Protein AF-A0A966WI18-F1 (afdb_monomer_lite)

Secondary structure (DSSP, 8-state):
---S-EEEEEEEETTEEEEEEEE-SSEEEEEES---B-TT-EEEEE-SSTT-EEEEEE-SSSPEEE-SEEEESSEEEEE-TT-EEE-TT-EEEEEEEEEESSB-SS---SSEEEEEE-----EEEE-SEEEEEEEEEEEEEESEEEE-SEEEETTSEEEEEESSEEEEEEETTEEEEEEEE--STT-EEEE-SEEEE-HHHHHHHHHHHHHTT------TTTTT-------SS--HHHHHHHHHHHS-TTPEEEEE-TTTHHHHHHH----STT-EE--SSS--S-HHHHHHHHHHHSTTSPEEEEE-HHHHHHSTTHHHHHHHTT---

Radius of gyration: 22.66 Å; chains: 1; bounding box: 68×46×60 Å

Sequence (329 aa):
MVKGQAQINQTGTAGATSTTIKQSTPQVSINWQSFNVGDKERVNFVQPDASSLAINRILGTEGSIVQGNIRANGQVWLINPNGIVFGKNAQVNVGGLVATTLDTANPGSLTGAQRFNGNSTAAVTNSGLLSASEGGYVALLGHRVSNQGEINAPAGTVALGAGSAVDLQFNNNQLLGVQVYESLLDAMSENGGVVRADAAAAIESFLAEASQGQHQPADVNKEAKVQPESAALIDPKVMMYVLSETVPDDALVVEEAPTSAAFLHQFLKVRRPLQAFGLSSGGLGFGLPGAIGMALANPGRRVVALIGDGSAMYAIQGLWTAAHLRLAV

Structure (mmCIF, N/CA/C/O backbone):
data_AF-A0A966WI18-F1
#
_entry.id   AF-A0A966WI18-F1
#
loop_
_atom_site.group_PDB
_atom_site.id
_atom_site.type_symbol
_atom_site.label_atom_id
_atom_site.label_alt_id
_atom_site.label_comp_id
_atom_site.label_asym_id
_atom_site.label_entity_id
_atom_site.label_seq_id
_atom_site.pdbx_PDB_ins_code
_atom_site.Cartn_x
_atom_site.Cartn_y
_atom_site.Cartn_z
_atom_site.occupancy
_atom_site.B_iso_or_equiv
_atom_site.auth_seq_id
_atom_site.auth_comp_id
_atom_site.auth_asym_id
_atom_site.auth_atom_id
_atom_site.pdbx_PDB_model_num
ATOM 1 N N . MET A 1 1 ? 0.815 5.261 -24.017 1.00 43.12 1 MET A N 1
ATOM 2 C CA . MET A 1 1 ? 1.883 6.221 -24.368 1.00 43.12 1 MET A CA 1
ATOM 3 C C . MET A 1 1 ? 2.919 6.193 -23.261 1.00 43.12 1 MET A C 1
ATOM 5 O O . MET A 1 1 ? 2.526 6.251 -22.104 1.00 43.12 1 MET A O 1
ATOM 9 N N . VAL A 1 2 ? 4.201 6.071 -23.600 1.00 57.81 2 VAL A N 1
ATOM 10 C CA . VAL A 1 2 ? 5.309 6.288 -22.655 1.00 57.81 2 VAL A CA 1
ATOM 11 C C . VAL A 1 2 ? 5.379 7.796 -22.393 1.00 57.81 2 VAL A C 1
ATOM 13 O O . VAL A 1 2 ? 5.402 8.577 -23.343 1.00 57.81 2 VAL A O 1
ATOM 16 N N . LYS A 1 3 ? 5.334 8.213 -21.125 1.00 77.75 3 LYS A N 1
ATOM 17 C CA . LYS A 1 3 ? 5.508 9.614 -20.699 1.00 77.75 3 LYS A CA 1
ATOM 18 C C . LYS A 1 3 ? 6.857 9.734 -19.996 1.00 77.75 3 LYS A C 1
ATOM 20 O O . LYS A 1 3 ? 7.206 8.843 -19.229 1.00 77.75 3 LYS A O 1
ATOM 25 N N . GLY A 1 4 ? 7.569 10.838 -20.211 1.00 88.25 4 GLY A N 1
ATOM 26 C CA . GLY A 1 4 ? 8.862 11.100 -19.573 1.00 88.25 4 GLY A CA 1
ATOM 27 C C . GLY A 1 4 ? 10.056 10.434 -20.259 1.00 88.25 4 GLY A C 1
ATOM 28 O O . GLY A 1 4 ? 9.922 9.825 -21.319 1.00 88.25 4 GLY A O 1
ATOM 29 N N . GLN A 1 5 ? 11.235 10.586 -19.656 1.00 91.88 5 GLN A N 1
ATOM 30 C CA . GLN A 1 5 ? 12.499 10.061 -20.172 1.00 91.88 5 GLN A CA 1
ATOM 31 C C . GLN A 1 5 ? 13.235 9.271 -19.090 1.00 91.88 5 GLN A C 1
ATOM 33 O O . GLN A 1 5 ? 13.442 9.760 -17.976 1.00 91.88 5 GLN A O 1
ATOM 38 N N . ALA A 1 6 ? 13.666 8.061 -19.443 1.00 94.94 6 ALA A N 1
ATOM 39 C CA . ALA A 1 6 ? 14.568 7.255 -18.636 1.00 94.94 6 ALA A CA 1
ATOM 40 C C . ALA A 1 6 ? 15.501 6.427 -19.526 1.00 94.94 6 ALA A C 1
ATOM 42 O O . ALA A 1 6 ? 15.118 5.990 -20.611 1.00 94.94 6 ALA A O 1
ATOM 43 N N . GLN A 1 7 ? 16.719 6.198 -19.044 1.00 96.94 7 GLN A N 1
ATOM 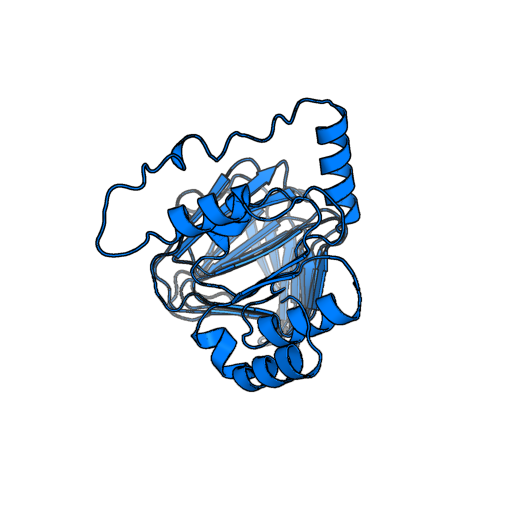44 C CA . GLN A 1 7 ? 17.682 5.271 -19.632 1.00 96.94 7 GLN A CA 1
ATOM 45 C C . GLN A 1 7 ? 17.784 4.028 -18.754 1.00 96.94 7 GLN A C 1
ATOM 47 O O . GLN A 1 7 ? 17.919 4.141 -17.536 1.00 96.94 7 GLN A O 1
ATOM 52 N N . ILE A 1 8 ? 17.736 2.848 -19.367 1.00 96.81 8 ILE A N 1
ATOM 53 C CA . ILE A 1 8 ? 17.781 1.567 -18.659 1.00 96.81 8 ILE A CA 1
ATOM 54 C C . ILE A 1 8 ? 19.079 0.868 -19.036 1.00 96.81 8 ILE A C 1
ATOM 56 O O . ILE A 1 8 ? 19.305 0.573 -20.205 1.00 96.81 8 ILE A O 1
ATOM 60 N N . ASN A 1 9 ? 19.922 0.610 -18.040 1.00 96.31 9 ASN A N 1
ATOM 61 C CA . ASN A 1 9 ? 21.196 -0.076 -18.212 1.00 96.31 9 AS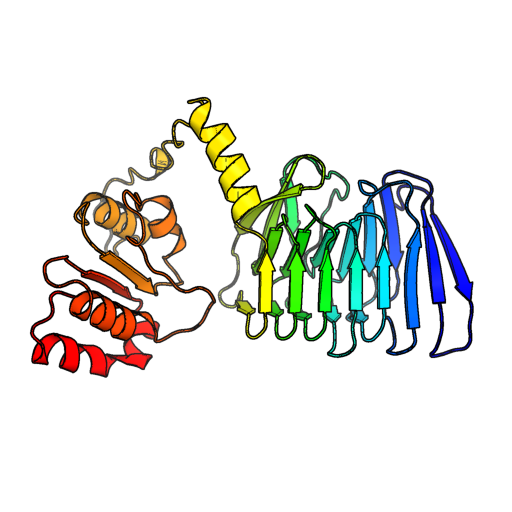N A CA 1
ATOM 62 C C . ASN A 1 9 ? 21.255 -1.268 -17.261 1.00 96.31 9 ASN A C 1
ATOM 64 O O . ASN A 1 9 ? 21.046 -1.102 -16.060 1.00 96.31 9 ASN A O 1
ATOM 68 N N . GLN A 1 10 ? 21.568 -2.451 -17.777 1.00 95.19 10 GLN A N 1
ATOM 69 C CA . GLN A 1 10 ? 21.759 -3.653 -16.971 1.00 95.19 10 GLN A CA 1
ATOM 70 C C . GLN A 1 10 ? 23.232 -4.052 -16.987 1.00 95.19 10 GLN A C 1
ATOM 72 O O . GLN A 1 10 ? 23.877 -4.051 -18.034 1.00 95.19 10 GLN A O 1
ATOM 77 N N . THR A 1 11 ? 23.764 -4.390 -15.819 1.00 94.62 11 THR A N 1
ATOM 78 C CA . THR A 1 11 ? 25.116 -4.928 -15.652 1.00 94.62 11 THR A CA 1
ATOM 79 C C . THR A 1 11 ? 25.075 -6.216 -14.830 1.00 94.62 11 THR A C 1
ATOM 81 O O . THR A 1 11 ? 24.068 -6.530 -14.194 1.00 94.62 11 THR A O 1
ATOM 84 N N . GLY A 1 12 ? 26.173 -6.973 -14.834 1.00 90.69 12 GLY A N 1
ATOM 85 C CA . GLY A 1 12 ? 26.283 -8.246 -14.118 1.00 90.69 12 GLY A CA 1
ATOM 86 C C . GLY A 1 12 ? 25.983 -9.463 -14.992 1.00 90.69 12 GLY A C 1
ATOM 87 O O . GLY A 1 12 ? 25.831 -9.361 -16.208 1.00 90.69 12 GLY A O 1
ATOM 88 N N . THR A 1 13 ? 25.949 -10.634 -14.363 1.00 85.06 13 THR A N 1
ATOM 89 C CA . THR A 1 13 ? 25.695 -11.924 -15.014 1.00 85.06 13 THR A CA 1
ATOM 90 C C . THR A 1 13 ? 24.265 -12.391 -14.755 1.00 85.06 13 THR A C 1
ATOM 92 O O . THR A 1 13 ? 23.627 -11.963 -13.792 1.00 85.06 13 THR A O 1
ATOM 95 N N . ALA A 1 14 ? 23.746 -13.271 -15.616 1.00 82.44 14 ALA A N 1
ATOM 96 C CA . ALA A 1 14 ? 22.394 -13.811 -15.479 1.00 82.44 14 ALA A CA 1
ATOM 97 C C . ALA A 1 14 ? 22.160 -14.401 -14.073 1.00 82.44 14 ALA A C 1
ATOM 99 O O . ALA A 1 14 ? 22.974 -15.183 -13.579 1.00 82.44 14 ALA A O 1
ATOM 100 N N . GLY A 1 15 ? 21.059 -14.006 -13.426 1.00 81.56 15 GLY A N 1
ATOM 101 C CA . GLY A 1 15 ? 20.718 -14.416 -12.060 1.00 81.56 15 GLY A CA 1
ATOM 102 C C . GLY A 1 15 ? 21.417 -13.625 -10.947 1.00 81.56 15 GLY A C 1
ATOM 103 O O . GLY A 1 15 ? 21.191 -13.915 -9.776 1.00 81.56 15 GLY A O 1
ATOM 104 N N . ALA A 1 16 ? 22.249 -12.637 -11.288 1.00 91.19 16 ALA A N 1
ATOM 105 C CA . ALA A 1 16 ? 22.871 -11.686 -10.364 1.00 91.19 16 ALA A CA 1
ATOM 106 C C . ALA A 1 16 ? 23.020 -10.302 -11.028 1.00 91.19 16 ALA A C 1
ATOM 108 O O . ALA A 1 16 ? 24.065 -9.649 -10.948 1.00 91.19 16 ALA A O 1
ATOM 109 N N . THR A 1 17 ? 21.982 -9.884 -11.755 1.00 93.94 17 THR A N 1
ATOM 110 C CA . THR A 1 17 ? 21.999 -8.644 -12.530 1.00 93.94 17 THR A CA 1
ATOM 111 C C . THR A 1 17 ? 21.671 -7.420 -11.674 1.00 93.94 17 THR A C 1
ATOM 113 O O . THR A 1 17 ? 20.912 -7.484 -10.705 1.00 93.94 17 THR A O 1
ATOM 116 N N . SER A 1 18 ? 22.238 -6.275 -12.048 1.00 96.69 18 SER A N 1
ATOM 117 C CA . SER A 1 18 ? 21.883 -4.967 -11.505 1.00 96.69 18 SER A CA 1
ATOM 118 C C . SER A 1 18 ? 21.341 -4.094 -12.629 1.00 96.69 18 SER A C 1
ATOM 120 O O . SER A 1 18 ? 22.090 -3.636 -13.492 1.00 96.69 18 SER A O 1
ATOM 122 N N . THR A 1 19 ? 20.038 -3.839 -12.608 1.00 98.06 19 THR A N 1
ATOM 123 C CA . THR A 1 19 ? 19.355 -2.966 -13.565 1.00 98.06 19 THR A CA 1
ATOM 124 C C . THR A 1 19 ? 19.237 -1.568 -12.978 1.00 98.06 19 THR A C 1
ATOM 126 O O . THR A 1 19 ? 18.639 -1.378 -11.924 1.00 98.06 19 THR A O 1
ATOM 129 N N . THR A 1 20 ? 19.795 -0.568 -13.651 1.00 98.44 20 THR A N 1
ATOM 130 C CA . THR A 1 20 ? 19.685 0.843 -13.270 1.00 98.44 20 THR A CA 1
ATOM 131 C C . THR A 1 20 ? 18.770 1.571 -14.241 1.00 98.44 20 THR A C 1
ATOM 133 O O . THR A 1 20 ? 19.035 1.607 -15.442 1.00 98.44 20 THR A O 1
ATOM 136 N N . ILE A 1 21 ? 17.716 2.180 -13.707 1.00 98.44 21 ILE A N 1
ATOM 137 C CA . ILE A 1 21 ? 16.762 3.017 -14.430 1.00 98.44 21 ILE A CA 1
ATOM 138 C C . ILE A 1 21 ? 17.074 4.462 -14.050 1.00 98.44 21 ILE A C 1
ATOM 140 O O . ILE A 1 21 ? 16.718 4.927 -12.968 1.00 98.44 21 ILE A O 1
ATOM 144 N N . LYS A 1 22 ? 17.790 5.166 -14.925 1.00 98.25 22 LYS A N 1
ATOM 145 C CA . LYS A 1 22 ? 18.142 6.575 -14.745 1.00 98.25 22 LYS A CA 1
ATOM 146 C C . LYS A 1 22 ? 17.050 7.443 -15.358 1.00 98.25 22 LYS A C 1
ATOM 148 O O . LYS A 1 22 ? 17.015 7.627 -16.572 1.00 98.25 22 LYS A O 1
ATOM 153 N N . GLN A 1 23 ? 16.154 7.945 -14.521 1.00 97.81 23 GLN A N 1
ATOM 154 C CA . GLN A 1 23 ? 15.064 8.840 -14.894 1.00 97.81 23 GLN A CA 1
ATOM 155 C C . GLN A 1 23 ? 15.578 10.286 -14.990 1.00 97.81 23 GLN A C 1
ATOM 157 O O . GLN A 1 23 ? 16.371 10.727 -14.163 1.00 97.81 23 GLN A O 1
ATOM 162 N N . SER A 1 24 ? 15.146 11.026 -16.013 1.00 96.69 24 SER A N 1
ATOM 163 C CA . SER A 1 24 ? 15.575 12.418 -16.257 1.00 96.69 24 SER A CA 1
ATOM 164 C C . SER A 1 24 ? 14.440 13.440 -16.174 1.00 96.69 24 SER A C 1
ATOM 166 O O . SER A 1 24 ? 14.701 14.636 -16.124 1.00 96.69 24 SER A O 1
ATOM 168 N N . THR A 1 25 ? 13.187 12.990 -16.140 1.00 95.56 25 THR A N 1
ATOM 169 C CA . THR A 1 25 ? 11.997 13.840 -15.976 1.00 95.56 25 THR A CA 1
ATOM 170 C C . THR A 1 25 ? 11.350 13.609 -14.611 1.00 95.56 25 THR A C 1
ATOM 172 O O . THR A 1 25 ? 11.477 12.503 -14.098 1.00 95.56 25 THR A O 1
ATOM 175 N N . PRO A 1 26 ? 10.596 14.568 -14.035 1.00 93.56 26 PRO A N 1
ATOM 176 C CA . PRO A 1 26 ? 9.926 14.378 -12.738 1.00 93.56 26 PRO A CA 1
ATOM 177 C C . PRO A 1 26 ? 8.985 13.169 -12.702 1.00 93.56 26 PRO A C 1
ATOM 179 O O . PRO A 1 26 ? 8.824 12.520 -11.680 1.00 93.56 26 PRO A O 1
ATOM 182 N N . GLN A 1 27 ? 8.408 12.800 -13.843 1.00 94.25 27 GLN A N 1
ATOM 183 C CA . GLN A 1 27 ? 7.610 11.590 -13.980 1.00 94.25 27 GLN A CA 1
ATOM 184 C C . GLN A 1 27 ? 8.088 10.778 -15.180 1.00 94.25 27 GLN A C 1
ATOM 186 O O . GLN A 1 27 ? 8.370 11.352 -16.237 1.00 94.25 27 GLN A O 1
ATOM 191 N N . VAL A 1 28 ? 8.127 9.454 -15.043 1.00 94.50 28 VAL A N 1
ATOM 192 C CA . VAL A 1 28 ? 8.260 8.515 -16.159 1.00 94.50 28 VAL A CA 1
ATOM 193 C C . VAL A 1 28 ? 7.228 7.393 -16.046 1.00 94.50 28 VAL A C 1
ATOM 195 O O . VAL A 1 28 ? 6.900 6.948 -14.950 1.00 94.50 28 VAL A O 1
ATOM 198 N N . SER A 1 29 ? 6.703 6.933 -17.180 1.00 94.00 29 SER A N 1
ATOM 199 C CA . SER A 1 29 ? 5.856 5.742 -17.269 1.00 94.00 29 SER A CA 1
ATOM 200 C C . SER A 1 29 ? 6.490 4.733 -18.216 1.00 94.00 29 SER A C 1
ATOM 202 O O . SER A 1 29 ? 6.706 5.035 -19.388 1.00 94.00 29 SER A O 1
ATOM 204 N N . ILE A 1 30 ? 6.799 3.550 -17.693 1.00 94.44 30 ILE A N 1
ATOM 205 C CA . ILE A 1 30 ? 7.516 2.479 -18.378 1.00 94.44 30 ILE A CA 1
ATOM 206 C C . ILE A 1 30 ? 6.588 1.269 -18.471 1.00 94.44 30 ILE A C 1
ATOM 208 O O . ILE A 1 30 ? 6.088 0.777 -17.457 1.00 94.44 30 ILE A O 1
ATOM 212 N N . ASN A 1 31 ? 6.374 0.792 -19.695 1.00 95.00 31 ASN A N 1
ATOM 213 C CA . ASN A 1 31 ? 5.649 -0.445 -19.948 1.00 95.00 31 ASN A CA 1
ATOM 214 C C . ASN A 1 31 ? 6.639 -1.608 -20.033 1.00 95.00 31 ASN A C 1
ATOM 216 O O . ASN A 1 31 ? 7.615 -1.539 -20.779 1.00 95.00 31 ASN A O 1
ATOM 220 N N . TRP A 1 32 ? 6.352 -2.679 -19.307 1.00 96.12 32 TRP A N 1
ATOM 221 C CA . TRP A 1 32 ? 7.173 -3.879 -19.226 1.00 96.12 32 TRP A CA 1
ATOM 222 C C . TRP A 1 32 ? 6.397 -5.086 -19.742 1.00 96.12 32 TRP A C 1
ATOM 224 O O . TRP A 1 32 ? 5.211 -5.225 -19.456 1.00 96.12 32 TRP A O 1
ATOM 234 N N . GLN A 1 33 ? 7.067 -6.004 -20.440 1.00 96.94 33 GLN A N 1
ATOM 235 C CA . GLN A 1 33 ? 6.483 -7.327 -20.691 1.00 96.94 33 GLN A CA 1
ATOM 236 C C . GLN A 1 33 ? 6.466 -8.167 -19.407 1.00 96.94 33 GLN A C 1
ATOM 238 O O . GLN A 1 33 ? 5.521 -8.899 -19.146 1.00 96.94 33 GLN A O 1
ATOM 243 N N . SER A 1 34 ? 7.500 -8.027 -18.584 1.00 97.12 34 SER A N 1
ATOM 244 C CA . SER A 1 34 ? 7.624 -8.663 -17.277 1.00 97.12 34 SER A CA 1
ATOM 245 C C . SER A 1 34 ? 8.473 -7.784 -16.371 1.00 97.12 34 SER A C 1
ATOM 247 O O . SER A 1 34 ? 9.418 -7.152 -16.847 1.00 97.12 34 SER A O 1
ATOM 249 N N . PHE A 1 35 ? 8.191 -7.800 -15.073 1.00 98.19 35 PHE A N 1
ATOM 250 C CA . PHE A 1 35 ? 9.029 -7.166 -14.060 1.00 98.19 35 PHE A CA 1
ATOM 251 C C . PHE A 1 35 ? 9.218 -8.150 -12.908 1.00 98.19 35 PHE A C 1
ATOM 253 O O . PHE A 1 35 ? 8.298 -8.359 -12.118 1.00 98.19 35 PHE A O 1
ATOM 260 N N . ASN A 1 36 ? 10.398 -8.762 -12.845 1.00 98.06 36 ASN A N 1
ATOM 261 C CA . ASN A 1 36 ? 10.809 -9.707 -11.811 1.00 98.06 36 ASN A CA 1
ATOM 262 C C . ASN A 1 36 ? 12.181 -9.290 -11.284 1.00 98.06 36 ASN A C 1
ATOM 264 O O . ASN A 1 36 ? 12.966 -8.690 -12.018 1.00 98.06 36 ASN A O 1
ATOM 268 N N . VAL A 1 37 ? 12.468 -9.613 -10.026 1.00 98.25 37 VAL A N 1
ATOM 269 C CA . VAL A 1 37 ? 13.774 -9.347 -9.409 1.00 98.25 37 VAL A CA 1
ATOM 270 C C . VAL A 1 37 ? 14.191 -10.588 -8.637 1.00 98.25 37 VAL A C 1
ATOM 272 O O . VAL A 1 37 ? 13.656 -10.849 -7.562 1.00 98.25 37 VAL A O 1
ATOM 275 N N . GLY A 1 38 ? 15.121 -11.371 -9.176 1.00 97.75 38 GLY A N 1
ATOM 276 C CA . GLY A 1 38 ? 15.657 -12.552 -8.501 1.00 97.75 38 GLY A CA 1
ATOM 277 C C . GLY A 1 38 ? 16.402 -12.215 -7.204 1.00 97.75 38 GLY A C 1
ATOM 278 O O . GLY A 1 38 ? 16.782 -11.074 -6.973 1.00 97.75 38 GLY A O 1
ATOM 279 N N . ASP A 1 39 ? 16.645 -13.221 -6.364 1.00 96.00 39 ASP A N 1
ATOM 280 C CA . ASP A 1 39 ? 17.237 -13.091 -5.016 1.00 96.00 39 ASP A CA 1
ATOM 281 C C . ASP A 1 39 ? 18.548 -12.281 -4.977 1.00 96.00 39 ASP A C 1
ATOM 283 O O . ASP A 1 39 ? 18.755 -11.419 -4.124 1.00 96.00 39 ASP A O 1
ATOM 287 N N . LYS A 1 40 ? 19.419 -12.510 -5.965 1.00 95.25 40 LYS A N 1
ATOM 288 C CA . LYS A 1 40 ? 20.711 -11.819 -6.110 1.00 95.25 40 LYS A CA 1
ATOM 289 C C . LYS A 1 40 ? 20.656 -10.639 -7.076 1.00 95.25 40 LYS A C 1
ATOM 291 O O . LYS A 1 40 ? 21.691 -10.048 -7.380 1.00 95.25 40 LYS A O 1
ATOM 296 N N . GLU A 1 41 ? 19.473 -10.309 -7.575 1.00 98.06 41 GLU A N 1
ATOM 297 C CA . GLU A 1 41 ? 19.272 -9.218 -8.513 1.00 98.06 41 GLU A CA 1
ATOM 298 C C . GLU A 1 41 ? 18.873 -7.932 -7.791 1.00 98.06 41 GLU A C 1
ATOM 300 O O . GLU A 1 41 ? 18.412 -7.917 -6.638 1.00 98.06 41 GLU A O 1
ATOM 305 N N . ARG A 1 42 ? 19.076 -6.813 -8.483 1.00 97.88 42 ARG A N 1
ATOM 306 C CA . ARG A 1 42 ? 18.661 -5.500 -8.004 1.00 97.88 42 ARG A CA 1
ATOM 307 C C . ARG A 1 42 ? 18.131 -4.638 -9.131 1.00 97.88 42 ARG A C 1
ATOM 309 O O . ARG A 1 42 ? 18.729 -4.581 -10.201 1.00 97.88 42 ARG A O 1
ATOM 316 N N . VAL A 1 43 ? 17.080 -3.882 -8.836 1.00 98.69 43 VAL A N 1
ATOM 317 C CA . VAL A 1 43 ? 16.629 -2.754 -9.654 1.00 98.69 43 VAL A CA 1
ATOM 318 C C . VAL A 1 43 ? 16.859 -1.459 -8.880 1.00 98.69 43 VAL A C 1
ATOM 320 O O . VAL A 1 43 ? 16.449 -1.339 -7.727 1.00 98.69 43 VAL A O 1
ATOM 323 N N . ASN A 1 44 ? 17.542 -0.501 -9.500 1.00 98.62 44 ASN A N 1
ATOM 324 C CA . ASN A 1 44 ? 17.856 0.797 -8.919 1.00 98.62 44 ASN A CA 1
ATOM 325 C C . ASN A 1 44 ? 17.246 1.918 -9.764 1.00 98.62 44 ASN A C 1
ATOM 327 O O . ASN A 1 44 ? 17.677 2.147 -10.895 1.00 98.62 44 ASN A O 1
ATOM 331 N N . PHE A 1 45 ? 16.269 2.627 -9.213 1.00 98.75 45 PHE A N 1
ATOM 332 C CA . PHE A 1 45 ? 15.709 3.837 -9.796 1.00 98.75 45 PHE A CA 1
ATOM 333 C C . PHE A 1 45 ? 16.526 5.037 -9.313 1.00 98.75 45 PHE A C 1
ATOM 335 O O . PHE A 1 45 ? 16.535 5.358 -8.128 1.00 98.75 45 PHE A O 1
ATOM 342 N N . VAL A 1 46 ? 17.227 5.687 -10.240 1.00 98.56 46 VAL A N 1
ATOM 343 C CA . VAL A 1 46 ? 17.932 6.951 -9.998 1.00 98.56 46 VAL A CA 1
ATOM 344 C C . VAL A 1 46 ? 17.074 8.052 -10.597 1.00 98.56 46 VAL A C 1
ATOM 346 O O . VAL A 1 46 ? 17.015 8.196 -11.819 1.00 98.56 46 VAL A O 1
ATOM 349 N N . GLN A 1 47 ? 16.375 8.779 -9.737 1.00 98.38 47 GLN A N 1
ATOM 350 C CA . GLN A 1 47 ? 15.366 9.771 -10.101 1.00 98.38 47 GLN A CA 1
ATOM 351 C C . GLN A 1 47 ? 15.865 11.190 -9.786 1.00 98.38 47 GLN A C 1
ATOM 353 O O . GLN A 1 47 ? 16.747 11.327 -8.935 1.00 98.38 47 GLN A O 1
ATOM 358 N N . PRO A 1 48 ? 15.336 12.242 -10.443 1.00 98.00 48 PRO A N 1
ATOM 359 C CA . PRO A 1 48 ? 15.783 13.620 -10.216 1.00 98.00 48 PRO A CA 1
ATOM 360 C C . PRO A 1 48 ? 15.782 14.054 -8.743 1.00 98.00 48 PRO A C 1
ATOM 362 O O . PRO A 1 48 ? 16.736 14.679 -8.289 1.00 98.00 48 PRO A O 1
ATOM 365 N N . ASP A 1 49 ? 14.743 13.687 -7.997 1.00 96.56 49 ASP A N 1
ATOM 366 C CA . ASP A 1 49 ? 14.552 14.025 -6.585 1.00 96.56 49 ASP A CA 1
ATOM 367 C C . ASP A 1 49 ? 13.606 13.016 -5.899 1.00 96.56 49 ASP A C 1
ATOM 369 O O . ASP A 1 49 ? 13.168 12.034 -6.504 1.00 96.56 49 ASP A O 1
ATOM 373 N N . ALA A 1 50 ? 13.301 13.246 -4.618 1.00 95.44 50 ALA A N 1
ATOM 374 C CA . ALA A 1 50 ? 12.417 12.386 -3.830 1.00 95.44 50 ALA A CA 1
ATOM 375 C C . ALA A 1 50 ? 10.925 12.490 -4.213 1.00 95.44 50 ALA A C 1
ATOM 377 O O . ALA A 1 50 ? 10.135 11.610 -3.855 1.00 95.44 50 ALA A O 1
ATOM 378 N N . SER A 1 51 ? 10.533 13.544 -4.939 1.00 93.50 51 SER A N 1
ATOM 379 C CA . SER A 1 51 ? 9.167 13.732 -5.449 1.00 93.50 51 SER A CA 1
ATOM 380 C C . SER A 1 51 ? 8.950 13.101 -6.819 1.00 93.50 51 SER A C 1
ATOM 382 O O . SER A 1 51 ? 7.815 12.948 -7.268 1.00 93.50 51 SER A O 1
ATOM 384 N N . SER A 1 52 ? 10.026 12.696 -7.484 1.00 96.25 52 SER A N 1
ATOM 385 C CA . SER A 1 52 ? 9.959 12.103 -8.806 1.00 96.25 52 SER A CA 1
ATOM 386 C C . SER A 1 52 ? 9.264 10.741 -8.788 1.00 96.25 52 SER A C 1
ATOM 388 O O . SER A 1 52 ? 9.495 9.922 -7.901 1.00 96.25 52 SER A O 1
ATOM 390 N N . LEU A 1 53 ? 8.439 10.471 -9.802 1.00 96.19 53 LEU A N 1
ATOM 391 C CA . LEU A 1 53 ? 7.592 9.282 -9.892 1.00 96.19 53 LEU A CA 1
ATOM 392 C C . LEU A 1 53 ? 7.966 8.384 -11.076 1.00 96.19 53 LEU A C 1
ATOM 394 O O . LEU A 1 53 ? 7.923 8.811 -12.231 1.00 96.19 53 LEU A O 1
ATOM 398 N N . ALA A 1 54 ? 8.273 7.120 -10.790 1.00 97.12 54 ALA A N 1
ATOM 399 C CA . ALA A 1 54 ? 8.451 6.064 -11.779 1.00 97.12 54 ALA A CA 1
ATOM 400 C C . ALA A 1 54 ? 7.255 5.104 -11.750 1.00 97.12 54 ALA A C 1
ATOM 402 O O . ALA A 1 54 ? 7.092 4.325 -10.812 1.00 97.12 54 ALA A O 1
ATOM 403 N N . ILE A 1 55 ? 6.428 5.136 -12.796 1.00 96.88 55 ILE A N 1
ATOM 404 C CA . ILE A 1 55 ? 5.298 4.217 -12.968 1.00 96.88 55 ILE A CA 1
ATOM 405 C C . ILE A 1 55 ? 5.735 3.046 -13.842 1.00 96.88 55 ILE A C 1
ATOM 407 O O . ILE A 1 55 ? 6.067 3.229 -15.011 1.00 96.88 55 ILE A O 1
ATOM 411 N N . ASN A 1 56 ? 5.688 1.841 -13.291 1.00 97.06 56 ASN A N 1
ATOM 412 C CA . ASN A 1 56 ? 6.032 0.596 -13.963 1.00 97.06 56 ASN A CA 1
ATOM 413 C C . ASN A 1 56 ? 4.750 -0.202 -14.179 1.00 97.06 56 ASN A C 1
ATOM 415 O O . ASN A 1 56 ? 4.170 -0.708 -13.221 1.00 97.06 56 ASN A O 1
ATOM 419 N N . ARG A 1 57 ? 4.303 -0.306 -15.432 1.00 96.12 57 ARG A N 1
ATOM 420 C CA . ARG A 1 57 ? 3.102 -1.063 -15.800 1.00 96.12 57 ARG A CA 1
ATOM 421 C C . ARG A 1 57 ? 3.496 -2.335 -16.537 1.00 96.12 57 ARG A C 1
ATOM 423 O O . ARG A 1 57 ? 4.187 -2.268 -17.551 1.00 96.12 57 ARG A O 1
ATOM 430 N N . ILE A 1 58 ? 3.057 -3.483 -16.040 1.00 97.31 58 ILE A N 1
ATOM 431 C CA . ILE A 1 58 ? 3.324 -4.783 -16.651 1.00 97.31 58 ILE A CA 1
ATOM 432 C C . ILE A 1 58 ? 2.159 -5.111 -17.586 1.00 97.31 58 ILE A C 1
ATOM 434 O O . ILE A 1 58 ? 1.008 -5.140 -17.162 1.00 97.31 58 ILE A O 1
ATOM 438 N N . LEU A 1 59 ? 2.469 -5.317 -18.866 1.00 95.56 59 LEU A N 1
ATOM 439 C CA . LEU A 1 59 ? 1.509 -5.635 -19.929 1.00 95.56 59 LEU A CA 1
ATOM 440 C C . LEU A 1 59 ? 1.482 -7.124 -20.288 1.00 95.56 59 LEU A C 1
ATOM 442 O O . LEU A 1 59 ? 0.632 -7.545 -21.070 1.00 95.56 59 LEU A O 1
ATOM 446 N N . GLY A 1 60 ? 2.430 -7.908 -19.766 1.00 95.38 60 GLY A N 1
ATOM 447 C CA . GLY A 1 60 ? 2.410 -9.357 -19.916 1.00 95.38 60 GLY A CA 1
ATOM 448 C C . GLY A 1 60 ? 1.298 -10.013 -19.107 1.00 95.38 60 GLY A C 1
ATOM 449 O O . GLY A 1 60 ? 0.496 -9.350 -18.456 1.00 95.38 60 GLY A O 1
ATOM 450 N N . THR A 1 61 ? 1.267 -11.339 -19.156 1.00 95.25 61 THR A N 1
ATOM 451 C CA . THR A 1 61 ? 0.236 -12.176 -18.522 1.00 95.25 61 THR A CA 1
ATOM 452 C C . THR A 1 61 ? 0.687 -12.799 -17.205 1.00 95.25 61 THR A C 1
ATOM 454 O O . THR A 1 61 ? -0.101 -13.456 -16.537 1.00 95.25 61 THR A O 1
ATOM 457 N N . GLU A 1 62 ? 1.951 -12.607 -16.829 1.00 96.06 62 GLU A N 1
ATOM 458 C CA . GLU A 1 62 ? 2.535 -13.213 -15.635 1.00 96.06 62 GLU A CA 1
ATOM 459 C C . GLU A 1 62 ? 2.588 -12.225 -14.471 1.00 96.06 62 GLU A C 1
ATOM 461 O O . GLU A 1 62 ? 2.817 -11.019 -14.643 1.00 96.06 62 GLU A O 1
ATOM 466 N N . GLY A 1 63 ? 2.410 -12.759 -13.263 1.00 96.62 63 GLY A N 1
ATOM 467 C CA . GLY A 1 63 ? 2.609 -12.012 -12.027 1.00 96.62 63 GLY A CA 1
ATOM 468 C C . GLY A 1 63 ? 4.070 -11.590 -11.840 1.00 96.62 63 GLY A C 1
ATOM 469 O O . GLY A 1 63 ? 4.999 -12.209 -12.360 1.00 96.62 63 GLY A O 1
ATOM 470 N N . SER A 1 64 ? 4.276 -10.519 -11.079 1.00 98.69 64 SER A N 1
ATOM 471 C CA . SER A 1 64 ? 5.606 -10.033 -10.713 1.00 98.69 64 SER A CA 1
ATOM 472 C C . SER A 1 64 ? 6.117 -10.757 -9.475 1.00 98.69 64 SER A C 1
ATOM 474 O O . SER A 1 64 ? 5.460 -10.741 -8.439 1.00 98.69 64 SER A O 1
ATOM 476 N N . ILE A 1 65 ? 7.313 -11.332 -9.554 1.00 98.56 65 ILE A N 1
ATOM 477 C CA . ILE A 1 65 ? 8.001 -11.990 -8.443 1.00 98.56 65 ILE A CA 1
ATOM 478 C C . ILE A 1 65 ? 9.249 -11.181 -8.085 1.00 98.56 65 ILE A C 1
ATOM 480 O O . ILE A 1 65 ? 10.197 -11.067 -8.867 1.00 98.56 65 ILE A O 1
ATOM 484 N N . VAL A 1 66 ? 9.258 -10.636 -6.874 1.00 98.69 66 VAL A N 1
ATOM 485 C CA . VAL A 1 66 ? 10.360 -9.867 -6.299 1.00 98.69 66 VAL A CA 1
ATOM 486 C C . VAL A 1 66 ? 10.925 -10.665 -5.130 1.00 98.69 66 VAL A C 1
ATOM 488 O O . VAL A 1 66 ? 10.276 -10.826 -4.105 1.00 98.69 66 VAL A O 1
ATOM 491 N N . GLN A 1 67 ? 12.135 -11.179 -5.304 1.00 98.38 67 GLN A N 1
ATOM 492 C CA . GLN A 1 67 ? 12.925 -11.887 -4.293 1.00 98.38 67 GLN A CA 1
ATOM 493 C C . GLN A 1 67 ? 14.166 -11.094 -3.881 1.00 98.38 67 GLN A C 1
ATOM 495 O O . GLN A 1 67 ? 14.705 -11.336 -2.810 1.00 98.38 67 GLN A O 1
ATOM 500 N N . GLY A 1 68 ? 14.639 -10.185 -4.738 1.00 97.88 68 GLY A N 1
ATOM 501 C CA . GLY A 1 68 ? 15.837 -9.386 -4.503 1.00 97.88 68 GLY A CA 1
ATOM 502 C C . GLY A 1 68 ? 15.549 -7.955 -4.072 1.00 97.88 68 GLY A C 1
ATOM 503 O O . GLY A 1 68 ? 14.637 -7.665 -3.300 1.00 97.88 68 GLY A O 1
ATOM 504 N N . ASN A 1 69 ? 16.369 -7.033 -4.573 1.00 98.44 69 ASN A N 1
ATOM 505 C CA . ASN A 1 69 ? 16.401 -5.661 -4.081 1.00 98.44 69 ASN A CA 1
ATOM 506 C C . ASN A 1 69 ? 15.745 -4.680 -5.057 1.00 98.44 69 ASN A C 1
ATOM 508 O O . ASN A 1 69 ? 16.125 -4.622 -6.225 1.00 98.44 69 ASN A O 1
ATOM 512 N N . ILE A 1 70 ? 14.862 -3.817 -4.565 1.00 98.81 70 ILE A N 1
ATOM 513 C CA . ILE A 1 70 ? 14.411 -2.627 -5.297 1.00 98.81 70 ILE A CA 1
ATOM 514 C C . ILE A 1 70 ? 14.829 -1.399 -4.496 1.00 98.81 70 ILE A C 1
ATOM 516 O O . ILE A 1 70 ? 14.572 -1.319 -3.296 1.00 98.81 70 ILE A O 1
ATOM 520 N N . ARG A 1 71 ? 15.505 -0.452 -5.145 1.00 98.81 71 ARG A N 1
ATOM 521 C CA . ARG A 1 71 ? 15.937 0.806 -4.527 1.00 98.81 71 ARG A CA 1
ATOM 522 C C . ARG A 1 71 ? 15.497 1.995 -5.360 1.00 98.81 71 ARG A C 1
ATOM 524 O O . ARG A 1 71 ? 15.605 1.942 -6.583 1.00 98.81 71 ARG A O 1
ATOM 531 N N . ALA A 1 72 ? 15.037 3.053 -4.706 1.00 98.75 72 ALA A N 1
ATOM 532 C CA . ALA A 1 72 ? 14.723 4.321 -5.348 1.00 98.75 72 ALA A CA 1
ATOM 533 C C . ALA A 1 72 ? 14.946 5.484 -4.385 1.00 98.75 72 ALA A C 1
ATOM 535 O O . ALA A 1 72 ? 14.648 5.369 -3.200 1.00 98.75 72 ALA A O 1
ATOM 536 N N . ASN A 1 73 ? 15.434 6.614 -4.892 1.00 97.81 73 ASN A N 1
ATOM 537 C CA . ASN A 1 73 ? 15.467 7.851 -4.109 1.00 97.81 73 ASN A CA 1
ATOM 538 C C . ASN A 1 73 ? 14.125 8.602 -4.115 1.00 97.81 73 ASN A C 1
ATOM 540 O O . ASN A 1 73 ? 13.937 9.471 -3.273 1.00 97.81 73 ASN A O 1
ATOM 544 N N . GLY A 1 74 ? 13.210 8.274 -5.035 1.00 97.62 74 GLY A N 1
ATOM 545 C CA . GLY A 1 74 ? 11.867 8.844 -5.129 1.00 97.62 74 GLY A CA 1
ATOM 546 C C . GLY A 1 74 ? 10.772 7.777 -5.135 1.00 97.62 74 GLY A C 1
ATOM 547 O O . GLY A 1 74 ? 10.890 6.722 -4.510 1.00 97.62 74 GLY A O 1
ATOM 548 N N . GLN A 1 75 ? 9.671 8.073 -5.813 1.00 97.50 75 GLN A N 1
ATOM 549 C CA . GLN A 1 75 ? 8.432 7.304 -5.771 1.00 97.50 75 GLN A CA 1
ATOM 550 C C . GLN A 1 75 ? 8.412 6.221 -6.856 1.00 97.50 75 GLN A C 1
ATOM 552 O O . GLN A 1 75 ? 8.741 6.488 -8.019 1.00 97.50 75 GLN A O 1
ATOM 557 N N . VAL A 1 76 ? 7.962 5.015 -6.503 1.00 98.12 76 VAL A N 1
ATOM 558 C CA . VAL A 1 76 ? 7.831 3.877 -7.423 1.00 98.12 76 VAL A CA 1
ATOM 559 C C . VAL A 1 76 ? 6.419 3.318 -7.361 1.00 98.12 76 VAL A C 1
ATOM 561 O O . VAL A 1 76 ? 5.955 2.875 -6.313 1.00 98.12 76 VAL A O 1
ATOM 564 N N . TRP A 1 77 ? 5.738 3.290 -8.503 1.00 97.88 77 TRP A N 1
ATOM 565 C CA . TRP A 1 77 ? 4.479 2.567 -8.661 1.00 97.88 77 TRP A CA 1
ATOM 566 C C . TRP A 1 77 ? 4.723 1.312 -9.500 1.00 97.88 77 TRP A C 1
ATOM 568 O O . TRP A 1 77 ? 5.335 1.387 -10.567 1.00 97.88 77 TRP A O 1
ATOM 578 N N . LEU A 1 78 ? 4.253 0.165 -9.019 1.00 98.25 78 LEU A N 1
ATOM 579 C CA . LEU A 1 78 ? 4.327 -1.136 -9.672 1.00 98.25 78 LEU A CA 1
ATOM 580 C C . LEU A 1 78 ? 2.905 -1.656 -9.899 1.00 98.25 78 LEU A C 1
ATOM 582 O O . LEU A 1 78 ? 2.199 -1.995 -8.952 1.00 98.25 78 LEU A O 1
ATOM 586 N N . ILE A 1 79 ? 2.488 -1.691 -11.161 1.00 97.94 79 ILE A N 1
ATOM 587 C CA . ILE A 1 79 ? 1.130 -2.037 -11.583 1.00 97.94 79 ILE A CA 1
ATOM 588 C C . ILE A 1 79 ? 1.194 -3.340 -12.376 1.00 97.94 79 ILE A C 1
ATOM 590 O O . ILE A 1 79 ? 1.699 -3.349 -13.502 1.00 97.94 79 ILE A O 1
ATOM 594 N N . ASN A 1 80 ? 0.679 -4.429 -11.807 1.00 98.12 80 ASN A N 1
ATOM 595 C CA . ASN A 1 80 ? 0.585 -5.716 -12.492 1.00 98.12 80 ASN A CA 1
ATOM 596 C C . ASN A 1 80 ? -0.770 -6.390 -12.215 1.00 98.12 80 ASN A C 1
ATOM 598 O O . ASN A 1 80 ? -0.944 -6.992 -11.152 1.00 98.12 80 ASN A O 1
ATOM 602 N N . PRO A 1 81 ? -1.712 -6.362 -13.175 1.00 97.19 81 PRO A N 1
ATOM 603 C CA . PRO A 1 81 ? -3.008 -7.024 -13.040 1.00 97.19 81 PRO A CA 1
ATOM 604 C C . PRO A 1 81 ? -2.939 -8.540 -12.832 1.00 97.19 81 PRO A C 1
ATOM 606 O O . PRO A 1 81 ? -3.935 -9.131 -12.438 1.00 97.19 81 PRO A O 1
ATOM 609 N N . ASN A 1 82 ? -1.800 -9.190 -13.062 1.00 97.75 82 ASN A N 1
ATOM 610 C CA . ASN A 1 82 ? -1.649 -10.636 -12.872 1.00 97.75 82 ASN A CA 1
ATOM 611 C C . ASN A 1 82 ? -1.114 -11.008 -11.479 1.00 97.75 82 ASN A C 1
ATOM 613 O O . ASN A 1 82 ? -0.920 -12.186 -11.189 1.00 97.75 82 ASN A O 1
ATOM 617 N N . GLY A 1 83 ? -0.882 -10.024 -10.605 1.00 98.06 83 GLY A N 1
ATOM 618 C CA . GLY A 1 83 ? -0.417 -10.241 -9.236 1.00 98.06 83 GLY A CA 1
ATOM 619 C C . GLY A 1 83 ? 1.009 -9.766 -8.994 1.00 98.06 83 GLY A C 1
ATOM 620 O O . GLY A 1 83 ? 1.814 -9.611 -9.917 1.00 98.06 83 GLY A O 1
ATOM 621 N N . ILE A 1 84 ? 1.320 -9.523 -7.722 1.00 98.81 84 ILE A N 1
ATOM 622 C CA . ILE A 1 84 ? 2.645 -9.094 -7.267 1.00 98.81 84 ILE A CA 1
ATOM 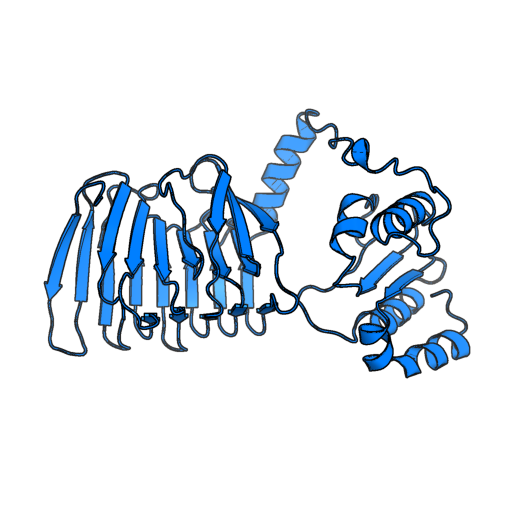623 C C . ILE A 1 84 ? 2.993 -9.859 -5.991 1.00 98.81 84 ILE A C 1
ATOM 625 O O . ILE A 1 84 ? 2.251 -9.820 -5.012 1.00 98.81 84 ILE A O 1
ATOM 629 N N . VAL A 1 85 ? 4.148 -10.515 -5.990 1.00 98.75 85 VAL A N 1
ATOM 630 C CA . VAL A 1 85 ? 4.679 -11.274 -4.859 1.00 98.75 85 VAL A CA 1
ATOM 631 C C . VAL A 1 85 ? 6.032 -10.697 -4.463 1.00 98.75 85 VAL A C 1
ATOM 633 O O . VAL A 1 85 ? 7.005 -10.829 -5.204 1.00 98.75 85 VAL A O 1
ATOM 636 N N . PHE A 1 86 ? 6.110 -10.099 -3.277 1.00 98.88 86 PHE A N 1
ATOM 637 C CA . PHE A 1 86 ? 7.374 -9.810 -2.600 1.00 98.88 86 PHE A CA 1
ATOM 638 C C . PHE A 1 86 ? 7.676 -10.978 -1.668 1.00 98.88 86 PHE A C 1
ATOM 640 O O . PHE A 1 86 ? 7.031 -11.121 -0.632 1.00 98.88 86 PHE A O 1
ATOM 647 N N . GLY A 1 87 ? 8.598 -11.862 -2.037 1.00 97.69 87 GLY A N 1
ATOM 648 C CA . GLY A 1 87 ? 8.914 -13.008 -1.189 1.00 97.69 87 GLY A CA 1
ATOM 649 C C . GLY A 1 87 ? 9.850 -12.650 -0.034 1.00 97.69 87 GLY A C 1
ATOM 650 O O . GLY A 1 87 ? 10.289 -11.515 0.120 1.00 97.69 87 GLY A O 1
ATOM 651 N N . LYS A 1 88 ? 10.167 -13.645 0.798 1.00 96.81 88 LYS A N 1
ATOM 652 C CA . LYS A 1 88 ? 10.853 -13.469 2.094 1.00 96.81 88 LYS A CA 1
ATOM 653 C C . LYS A 1 88 ? 12.198 -12.731 2.060 1.00 96.81 88 LYS A C 1
ATOM 655 O O . LYS A 1 88 ? 12.599 -12.152 3.060 1.00 96.81 88 LYS A O 1
ATOM 660 N N . ASN A 1 89 ? 12.898 -12.779 0.929 1.00 95.25 89 ASN A N 1
ATOM 661 C CA . ASN A 1 89 ? 14.208 -12.148 0.768 1.00 95.25 89 ASN A CA 1
ATOM 662 C C . ASN A 1 89 ? 14.108 -10.747 0.142 1.00 95.25 89 ASN A C 1
ATOM 664 O O . ASN A 1 89 ? 15.112 -10.035 0.072 1.00 95.25 89 ASN A O 1
ATOM 668 N N . ALA A 1 90 ? 12.908 -10.346 -0.293 1.00 98.62 90 ALA A N 1
ATOM 669 C CA . ALA A 1 90 ? 12.686 -9.070 -0.940 1.00 98.62 90 ALA A CA 1
ATOM 670 C C . ALA A 1 90 ? 13.024 -7.919 0.007 1.00 98.62 90 ALA A C 1
ATOM 672 O O . ALA A 1 90 ? 12.573 -7.882 1.153 1.00 98.62 90 ALA A O 1
ATOM 673 N N . GLN A 1 91 ? 13.789 -6.958 -0.504 1.00 98.62 91 GLN A N 1
ATOM 674 C CA . GLN A 1 91 ? 14.084 -5.707 0.186 1.00 98.62 91 GLN A CA 1
ATOM 675 C C . GLN A 1 91 ? 13.773 -4.543 -0.744 1.00 98.62 91 GLN A C 1
ATOM 677 O O . GLN A 1 91 ? 14.502 -4.279 -1.706 1.00 98.62 91 GLN A O 1
ATOM 682 N N . VAL A 1 92 ? 12.692 -3.830 -0.449 1.00 98.88 92 VAL A N 1
ATOM 683 C CA . VAL A 1 92 ? 12.276 -2.641 -1.191 1.00 98.88 92 VAL A CA 1
ATOM 684 C C . VAL A 1 92 ? 12.552 -1.419 -0.329 1.00 98.88 92 VAL A C 1
ATOM 686 O O . VAL A 1 92 ? 12.063 -1.340 0.787 1.00 98.88 92 VAL A O 1
ATOM 689 N N . ASN A 1 93 ? 13.359 -0.483 -0.827 1.00 98.69 93 ASN A N 1
ATOM 690 C CA . ASN A 1 93 ? 13.700 0.760 -0.131 1.00 98.69 93 ASN A CA 1
ATOM 691 C C . ASN A 1 93 ? 13.498 1.936 -1.088 1.00 98.69 93 ASN A C 1
ATOM 693 O O . ASN A 1 93 ? 14.288 2.110 -2.020 1.00 98.69 93 ASN A O 1
ATOM 697 N N . VAL A 1 94 ? 12.427 2.701 -0.901 1.00 98.75 94 VAL A N 1
ATOM 698 C CA . VAL A 1 94 ? 11.997 3.746 -1.845 1.00 98.75 94 VAL A CA 1
ATOM 699 C C . VAL A 1 94 ? 11.566 5.027 -1.123 1.00 98.75 94 VAL A C 1
ATOM 701 O O . VAL A 1 94 ? 11.422 5.042 0.095 1.00 98.75 94 VAL A O 1
ATOM 704 N N . GLY A 1 95 ? 11.345 6.121 -1.851 1.00 97.31 95 GLY A N 1
ATOM 705 C CA . GLY A 1 95 ? 10.699 7.326 -1.313 1.00 97.31 95 GLY A CA 1
ATOM 706 C C . GLY A 1 95 ? 9.223 7.086 -0.985 1.00 97.31 95 GLY A C 1
ATOM 707 O O . GLY A 1 95 ? 8.745 7.488 0.069 1.00 97.31 95 GLY A O 1
ATOM 708 N N . GLY A 1 96 ? 8.530 6.341 -1.844 1.00 97.62 96 GLY A N 1
ATOM 709 C CA . GLY A 1 96 ? 7.197 5.803 -1.587 1.00 97.62 96 GLY A CA 1
ATOM 710 C C . GLY A 1 96 ? 6.827 4.729 -2.607 1.00 97.62 96 GLY A C 1
ATOM 711 O O . GLY A 1 96 ? 7.391 4.682 -3.706 1.00 97.62 96 GLY A O 1
ATOM 712 N N . LEU A 1 97 ? 5.927 3.828 -2.219 1.00 98.56 97 LEU A N 1
ATOM 713 C CA . LEU A 1 97 ? 5.558 2.636 -2.977 1.00 98.56 97 LEU A CA 1
ATOM 714 C C . LEU A 1 97 ? 4.046 2.566 -3.184 1.00 98.56 97 LEU A C 1
ATOM 716 O O . LEU A 1 97 ? 3.291 2.569 -2.217 1.00 98.56 97 LEU A O 1
ATOM 720 N N . VAL A 1 98 ? 3.614 2.390 -4.432 1.00 98.19 98 VAL A N 1
ATOM 721 C CA . VAL A 1 98 ? 2.325 1.750 -4.746 1.00 98.19 98 VAL A CA 1
ATOM 722 C C . VAL A 1 98 ? 2.632 0.411 -5.405 1.00 98.19 98 VAL A C 1
ATOM 724 O O . VAL A 1 98 ? 3.329 0.382 -6.415 1.00 98.19 98 VAL A O 1
ATOM 727 N N . ALA A 1 99 ? 2.100 -0.690 -4.884 1.00 98.56 99 ALA A N 1
ATOM 728 C CA . ALA A 1 99 ? 2.092 -1.983 -5.565 1.00 98.56 99 ALA A CA 1
ATOM 729 C C . ALA A 1 99 ? 0.645 -2.453 -5.713 1.00 98.56 99 ALA A C 1
ATOM 731 O O . ALA A 1 99 ? -0.070 -2.577 -4.721 1.00 98.56 99 ALA A O 1
ATOM 732 N N . THR A 1 100 ? 0.194 -2.666 -6.947 1.00 98.12 100 THR A N 1
ATOM 733 C CA . THR A 1 100 ? -1.236 -2.829 -7.226 1.00 98.12 100 THR A CA 1
ATOM 734 C C . THR A 1 100 ? -1.544 -3.818 -8.346 1.00 98.12 100 THR A C 1
ATOM 736 O O . THR A 1 100 ? -0.831 -3.869 -9.352 1.00 98.12 100 THR A O 1
ATOM 739 N N . THR A 1 101 ? -2.644 -4.565 -8.194 1.00 97.69 101 THR A N 1
ATOM 740 C CA . THR A 1 101 ? -3.285 -5.314 -9.296 1.00 97.69 101 THR A CA 1
ATOM 741 C C . THR A 1 101 ? -4.393 -4.528 -10.003 1.00 97.69 101 THR A C 1
ATOM 743 O O . THR A 1 101 ? -4.828 -4.904 -11.091 1.00 97.69 101 THR A O 1
ATOM 746 N N . LEU A 1 102 ? -4.831 -3.411 -9.421 1.00 95.50 102 LEU A N 1
ATOM 747 C CA . LEU A 1 102 ? -5.699 -2.419 -10.057 1.00 95.50 102 LEU A CA 1
ATOM 748 C C . LEU A 1 102 ? -4.870 -1.476 -10.939 1.00 95.50 102 LEU A C 1
ATOM 750 O O . LEU A 1 102 ? -3.688 -1.263 -10.667 1.00 95.50 102 LEU A O 1
ATOM 754 N N . ASP A 1 103 ? -5.483 -0.868 -11.953 1.00 94.06 103 ASP A N 1
ATOM 755 C CA . ASP A 1 103 ? -4.816 0.070 -12.861 1.00 94.06 103 ASP A CA 1
ATOM 756 C C . ASP A 1 103 ? -5.343 1.500 -12.678 1.00 94.06 103 ASP A C 1
ATOM 758 O O . ASP A 1 103 ? -6.384 1.727 -12.074 1.00 94.06 103 ASP A O 1
ATOM 762 N N . THR A 1 104 ? -4.624 2.487 -13.204 1.00 91.19 104 THR A N 1
ATOM 763 C CA . THR A 1 104 ? -5.055 3.886 -13.225 1.00 91.19 104 THR A CA 1
ATOM 764 C C . THR A 1 104 ? -4.957 4.455 -14.638 1.00 91.19 104 THR A C 1
ATOM 766 O O . THR A 1 104 ? -3.932 4.349 -15.317 1.00 91.19 104 THR A O 1
ATOM 769 N N . ALA A 1 105 ? -6.040 5.069 -15.116 1.00 81.69 105 ALA A N 1
ATOM 770 C CA . ALA A 1 105 ? -6.087 5.625 -16.468 1.00 81.69 105 ALA A CA 1
ATOM 771 C C . ALA A 1 105 ? -5.152 6.838 -16.634 1.00 81.69 105 ALA A C 1
ATOM 773 O O . ALA A 1 105 ? -4.575 7.031 -17.703 1.00 81.69 105 ALA A O 1
ATOM 774 N N . ASN A 1 106 ? -4.966 7.623 -15.565 1.00 76.12 106 ASN A N 1
ATOM 775 C CA . ASN A 1 106 ? -4.206 8.873 -15.570 1.00 76.12 106 ASN A CA 1
ATOM 776 C C . ASN A 1 106 ? -3.126 8.874 -14.475 1.00 76.12 106 ASN A C 1
ATOM 778 O O . ASN A 1 106 ? -3.223 9.653 -13.528 1.00 76.12 106 ASN A O 1
ATOM 782 N N . PRO A 1 107 ? -2.089 8.024 -14.585 1.00 74.56 107 PRO A N 1
ATOM 783 C CA . PRO A 1 107 ? -1.030 7.988 -13.589 1.00 74.56 107 PRO A CA 1
ATOM 784 C C . PRO A 1 107 ? -0.223 9.289 -13.644 1.00 74.56 107 PRO A C 1
ATOM 786 O O . PRO A 1 107 ? 0.216 9.691 -14.730 1.00 74.56 107 PRO A O 1
ATOM 789 N N . GLY A 1 108 ? 0.037 9.927 -12.499 1.00 64.62 108 GLY A N 1
ATOM 790 C CA . GLY A 1 108 ? 1.079 10.957 -12.465 1.00 64.62 108 GLY A CA 1
ATOM 791 C C . GLY A 1 108 ? 0.968 12.108 -11.485 1.00 64.62 108 GLY A C 1
ATOM 792 O O . GLY A 1 108 ? 1.907 12.895 -11.428 1.00 64.62 108 GLY A O 1
ATOM 793 N N . SER A 1 109 ? -0.129 12.245 -10.740 1.00 76.44 109 SER A N 1
ATOM 794 C CA . SER A 1 109 ? -0.233 13.331 -9.761 1.00 76.44 109 SER A CA 1
ATOM 795 C C . SER A 1 109 ? 0.009 12.804 -8.355 1.00 76.44 109 SER A C 1
ATOM 797 O O . SER A 1 109 ? -0.747 11.970 -7.867 1.00 76.44 109 SER A O 1
ATOM 799 N N . LEU A 1 110 ? 1.039 13.328 -7.691 1.00 83.62 110 LEU A N 1
ATOM 800 C CA . LEU A 1 110 ? 1.270 13.154 -6.249 1.00 83.62 110 LEU A CA 1
ATOM 801 C C . LEU A 1 110 ? 0.597 14.267 -5.428 1.00 83.62 110 LEU A C 1
ATOM 803 O O . LEU A 1 110 ? 1.008 14.581 -4.310 1.00 83.62 110 LEU A O 1
ATOM 807 N N . THR A 1 111 ? -0.455 14.845 -6.008 1.00 85.25 111 THR A N 1
ATOM 808 C CA . THR A 1 111 ? -1.343 15.836 -5.409 1.00 85.25 111 THR A CA 1
ATOM 809 C C . THR A 1 111 ? -2.771 15.528 -5.856 1.00 85.25 111 THR A C 1
ATOM 811 O O . THR A 1 111 ? -3.028 15.353 -7.050 1.00 85.25 111 THR A O 1
ATOM 814 N N . GLY A 1 112 ? -3.707 15.483 -4.912 1.00 86.56 112 GLY A N 1
ATOM 815 C CA . GLY A 1 112 ? -5.105 15.152 -5.176 1.00 86.56 112 GLY A CA 1
ATOM 816 C C . GLY A 1 112 ? -5.394 13.650 -5.166 1.00 86.56 112 GLY A C 1
ATOM 817 O O . GLY A 1 112 ? -4.534 12.827 -4.846 1.00 86.56 112 GLY A O 1
ATOM 818 N N . ALA A 1 113 ? -6.630 13.304 -5.519 1.00 88.25 113 ALA A N 1
ATOM 819 C CA . ALA A 1 113 ? -7.084 11.922 -5.576 1.00 88.25 113 ALA A CA 1
ATOM 820 C C . ALA A 1 113 ? -6.520 11.198 -6.808 1.00 88.25 113 ALA A C 1
ATOM 822 O O . ALA A 1 113 ? -6.509 11.732 -7.922 1.00 88.25 113 ALA A O 1
ATOM 823 N N . GLN A 1 114 ? -6.082 9.959 -6.617 1.00 92.06 114 GLN A N 1
ATOM 824 C CA . GLN A 1 114 ? -5.664 9.036 -7.664 1.00 92.06 114 GLN A CA 1
ATOM 825 C C . GLN A 1 114 ? -6.507 7.773 -7.565 1.00 92.06 114 GLN A C 1
ATOM 827 O O . GLN A 1 114 ? -6.371 7.003 -6.616 1.00 92.06 114 GLN A O 1
ATOM 832 N N . ARG A 1 115 ? -7.374 7.565 -8.558 1.00 92.75 115 ARG A N 1
ATOM 833 C CA . ARG A 1 115 ? -8.214 6.374 -8.637 1.00 92.75 115 ARG A CA 1
ATOM 834 C C . ARG A 1 115 ? -7.467 5.225 -9.293 1.00 92.75 115 ARG A C 1
ATOM 836 O O . ARG A 1 115 ? -6.945 5.371 -10.405 1.00 92.75 115 ARG A O 1
ATOM 843 N N . PHE A 1 116 ? -7.495 4.089 -8.616 1.00 94.44 116 PHE A N 1
ATOM 844 C CA . PHE A 1 116 ? -7.099 2.785 -9.113 1.00 94.44 116 PHE A CA 1
ATOM 845 C C . PHE A 1 116 ? -8.338 1.907 -9.207 1.00 94.44 116 PHE A C 1
ATOM 847 O O . PHE A 1 116 ? -9.136 1.855 -8.277 1.00 94.44 116 PHE A O 1
ATOM 854 N N . ASN A 1 117 ? -8.535 1.225 -10.324 1.00 93.94 117 ASN A N 1
ATOM 855 C CA . ASN A 1 117 ? -9.656 0.323 -10.524 1.00 93.94 117 ASN A CA 1
ATOM 856 C C . ASN A 1 117 ? -9.298 -0.794 -11.500 1.00 93.94 117 ASN A C 1
ATOM 858 O O . ASN A 1 117 ? -8.371 -0.698 -12.303 1.00 93.94 117 ASN A O 1
ATOM 862 N N . GLY A 1 118 ? -10.043 -1.883 -11.427 1.00 90.44 118 GLY A N 1
ATOM 863 C CA . GLY A 1 118 ? -9.848 -3.023 -12.304 1.00 90.44 118 GLY A CA 1
ATOM 864 C C . GLY A 1 118 ? -10.582 -4.236 -11.771 1.00 90.44 118 GLY A C 1
ATOM 865 O O . GLY A 1 118 ? -11.076 -4.219 -10.654 1.00 90.44 118 GLY A O 1
ATOM 866 N N . ASN A 1 119 ? -10.617 -5.297 -12.572 1.00 88.69 119 ASN A N 1
ATOM 867 C CA . ASN A 1 119 ? -11.337 -6.533 -12.249 1.00 88.69 119 ASN A CA 1
ATOM 868 C C . ASN A 1 119 ? -10.377 -7.698 -11.949 1.00 88.69 119 ASN A C 1
ATOM 870 O O . ASN A 1 119 ? -10.758 -8.860 -12.053 1.00 88.69 119 ASN A O 1
ATOM 874 N N . SER A 1 120 ? -9.105 -7.405 -11.652 1.00 89.88 120 SER A N 1
ATOM 875 C CA . SER A 1 120 ? -8.106 -8.440 -11.380 1.00 89.88 120 SER A CA 1
ATOM 876 C C . SER A 1 120 ? -8.413 -9.167 -10.077 1.00 89.88 120 SER A C 1
ATOM 878 O O . SER A 1 120 ? -8.396 -8.556 -9.015 1.00 89.88 120 SER A O 1
ATOM 880 N N . THR A 1 121 ? -8.583 -10.484 -10.135 1.00 89.69 121 THR A N 1
ATOM 881 C CA . THR A 1 121 ? -8.707 -11.339 -8.946 1.00 89.69 121 THR A CA 1
ATOM 882 C C . THR A 1 121 ? -7.352 -11.752 -8.363 1.00 89.69 121 THR A C 1
ATOM 884 O O . THR A 1 121 ? -7.302 -12.525 -7.405 1.00 89.69 121 THR A O 1
ATOM 887 N N . ALA A 1 122 ? -6.242 -11.292 -8.948 1.00 93.75 122 ALA A N 1
ATOM 888 C CA . ALA A 1 122 ? -4.904 -11.604 -8.471 1.00 93.75 122 ALA A CA 1
ATOM 889 C C . ALA A 1 122 ? -4.572 -10.827 -7.187 1.00 93.75 122 ALA A C 1
ATOM 891 O O . ALA A 1 122 ? -5.171 -9.791 -6.880 1.00 93.75 122 ALA A O 1
ATOM 892 N N . ALA A 1 123 ? -3.589 -11.332 -6.444 1.00 94.19 123 ALA A N 1
ATOM 893 C CA . ALA A 1 123 ? -3.214 -10.793 -5.145 1.00 94.19 123 ALA A CA 1
ATOM 894 C C . ALA A 1 123 ? -1.945 -9.932 -5.196 1.00 94.19 123 ALA A C 1
ATOM 896 O O . ALA A 1 123 ? -1.046 -10.166 -6.010 1.00 94.19 123 ALA A O 1
ATOM 897 N N . VAL A 1 124 ? -1.852 -8.991 -4.256 1.00 98.19 124 VAL A N 1
ATOM 898 C CA . VAL A 1 124 ? -0.582 -8.396 -3.825 1.00 98.19 124 VAL A CA 1
ATOM 899 C C . VAL A 1 124 ? -0.193 -9.031 -2.495 1.00 98.19 124 VAL A C 1
ATOM 901 O O . VAL A 1 124 ? -0.898 -8.874 -1.499 1.00 98.19 124 VAL A O 1
ATOM 904 N N . THR A 1 125 ? 0.921 -9.758 -2.467 1.00 97.62 125 THR A N 1
ATOM 905 C CA . THR A 1 125 ? 1.401 -10.445 -1.262 1.00 97.62 125 THR A CA 1
ATOM 906 C C . THR A 1 125 ? 2.797 -9.976 -0.885 1.00 97.62 125 THR A C 1
ATOM 908 O O . THR A 1 125 ? 3.706 -10.029 -1.717 1.00 97.62 125 THR A O 1
ATOM 911 N N . ASN A 1 126 ? 2.984 -9.579 0.371 1.00 97.81 126 ASN A N 1
ATOM 912 C CA . ASN A 1 126 ? 4.290 -9.269 0.936 1.00 97.81 126 ASN A CA 1
ATOM 913 C C . ASN A 1 126 ? 4.701 -10.304 1.984 1.00 97.81 126 ASN A C 1
ATOM 915 O O . ASN A 1 126 ? 3.964 -10.564 2.925 1.00 97.81 126 ASN A O 1
ATOM 919 N N . SER A 1 127 ? 5.900 -10.856 1.858 1.00 97.12 127 SER A N 1
ATOM 920 C CA . SER A 1 127 ? 6.587 -11.650 2.883 1.00 97.12 127 SER A CA 1
ATOM 921 C C . SER A 1 127 ? 7.993 -11.117 3.177 1.00 97.12 127 SER A C 1
ATOM 923 O O . SER A 1 127 ? 8.685 -11.695 4.009 1.00 97.12 127 SER A O 1
ATOM 925 N N . GLY A 1 128 ? 8.429 -10.061 2.484 1.00 95.56 128 GLY A N 1
ATOM 926 C CA . GLY A 1 128 ? 9.736 -9.427 2.650 1.00 95.56 128 GLY A CA 1
ATOM 927 C C . GLY A 1 128 ? 9.658 -8.123 3.445 1.00 95.56 128 GLY A C 1
ATOM 928 O O . GLY A 1 128 ? 8.711 -7.896 4.201 1.00 95.56 128 GLY A O 1
ATOM 929 N N . LEU A 1 129 ? 10.658 -7.260 3.256 1.00 98.31 129 LEU A N 1
ATOM 930 C CA . LEU A 1 129 ? 10.741 -5.938 3.877 1.00 98.31 129 LEU A CA 1
ATOM 931 C C . LEU A 1 129 ? 10.444 -4.841 2.849 1.00 98.31 129 LEU A C 1
ATOM 933 O O . LEU A 1 129 ? 11.192 -4.667 1.880 1.00 98.31 129 LEU A O 1
ATOM 937 N N . LEU A 1 130 ? 9.377 -4.079 3.089 1.00 98.69 130 LEU A N 1
ATOM 938 C CA . LEU A 1 130 ? 9.001 -2.907 2.304 1.00 98.69 130 LEU A CA 1
ATOM 939 C C . LEU A 1 130 ? 9.207 -1.647 3.142 1.00 98.69 130 LEU A C 1
ATOM 941 O O . LEU A 1 130 ? 8.485 -1.417 4.106 1.00 98.69 130 LEU A O 1
ATOM 945 N N . SER A 1 131 ? 10.167 -0.818 2.754 1.00 98.31 131 SER A N 1
ATOM 946 C CA . SER A 1 131 ? 10.525 0.404 3.466 1.00 98.31 131 SER A CA 1
ATOM 947 C C . SER A 1 131 ? 10.329 1.628 2.580 1.00 98.31 131 SER A C 1
ATOM 949 O O . SER A 1 131 ? 10.895 1.720 1.484 1.00 98.31 131 SER A O 1
ATOM 951 N N . ALA A 1 132 ? 9.556 2.585 3.081 1.00 97.44 132 ALA A N 1
ATOM 952 C CA . ALA A 1 132 ? 9.529 3.947 2.575 1.00 97.44 132 ALA A CA 1
ATOM 953 C C . ALA A 1 132 ? 10.516 4.831 3.352 1.00 97.44 132 ALA A C 1
ATOM 955 O O . ALA A 1 132 ? 10.905 4.527 4.482 1.00 97.44 132 ALA A O 1
ATOM 956 N N . SER A 1 133 ? 10.919 5.933 2.729 1.00 94.50 133 SER A N 1
ATOM 957 C CA . SER A 1 133 ? 11.703 6.985 3.378 1.00 94.50 133 SER A CA 1
ATOM 958 C C . SER A 1 133 ? 10.845 7.716 4.418 1.00 94.50 133 SER A C 1
ATOM 960 O O . SER A 1 133 ? 9.621 7.581 4.420 1.00 94.50 133 SER A O 1
ATOM 962 N N . GLU A 1 134 ? 11.472 8.497 5.297 1.00 90.19 134 GLU A N 1
ATOM 963 C CA . GLU A 1 134 ? 10.756 9.310 6.287 1.00 90.19 134 GLU A CA 1
ATOM 964 C C . GLU A 1 134 ? 9.729 10.240 5.619 1.00 90.19 134 GLU A C 1
ATOM 966 O O . GLU A 1 134 ? 10.036 10.894 4.621 1.00 90.19 134 GLU A O 1
ATOM 971 N N . GLY A 1 135 ? 8.491 10.253 6.119 1.00 87.06 135 GLY A N 1
ATOM 972 C CA . GLY A 1 135 ? 7.383 10.994 5.503 1.00 87.06 135 GLY A CA 1
ATOM 973 C C . GLY A 1 135 ? 6.778 10.340 4.254 1.00 87.06 135 GLY A C 1
ATOM 974 O O . GLY A 1 135 ? 5.820 10.871 3.692 1.00 87.06 135 GLY A O 1
ATOM 975 N N . GLY A 1 136 ? 7.335 9.213 3.801 1.00 93.62 136 GLY A N 1
ATOM 976 C CA . GLY A 1 136 ? 6.907 8.477 2.616 1.00 93.62 136 GLY A CA 1
ATOM 977 C C . GLY A 1 136 ? 5.676 7.600 2.846 1.00 93.62 136 GLY A C 1
ATOM 978 O O . GLY A 1 136 ? 4.969 7.709 3.847 1.00 93.62 136 GLY A O 1
ATOM 979 N N . TYR A 1 137 ? 5.398 6.696 1.908 1.00 95.12 137 TYR A N 1
ATOM 980 C CA . TYR A 1 137 ? 4.253 5.792 2.027 1.00 95.12 137 TYR A CA 1
ATOM 981 C C . TYR A 1 137 ? 4.493 4.416 1.409 1.00 95.12 137 TYR A C 1
ATOM 983 O O . TYR A 1 137 ? 5.305 4.257 0.498 1.00 95.12 137 TYR A O 1
ATOM 991 N N . VAL A 1 138 ? 3.725 3.425 1.865 1.00 97.75 138 VAL A N 1
ATOM 992 C CA . VAL A 1 138 ? 3.580 2.119 1.208 1.00 97.75 138 VAL A CA 1
ATOM 993 C C . VAL A 1 138 ? 2.096 1.796 1.059 1.00 97.75 138 VAL A C 1
ATOM 995 O O . VAL A 1 138 ? 1.392 1.637 2.050 1.00 97.75 138 VAL A O 1
ATOM 998 N N . ALA A 1 139 ? 1.620 1.669 -0.177 1.00 96.56 139 ALA A N 1
ATOM 999 C CA . ALA A 1 139 ? 0.249 1.297 -0.503 1.00 96.56 139 ALA A CA 1
ATOM 1000 C C . ALA A 1 139 ? 0.220 -0.017 -1.296 1.00 96.56 139 ALA A C 1
ATOM 1002 O O . ALA A 1 139 ? 0.777 -0.098 -2.394 1.00 96.56 139 ALA A O 1
ATOM 1003 N N . LEU A 1 140 ? -0.441 -1.039 -0.751 1.00 97.81 140 LEU A N 1
ATOM 1004 C CA . LEU A 1 140 ? -0.697 -2.313 -1.426 1.00 97.81 140 LEU A CA 1
ATOM 1005 C C . LEU A 1 140 ? -2.181 -2.394 -1.786 1.00 97.81 140 LEU A C 1
ATOM 1007 O O . LEU A 1 140 ? -3.022 -2.318 -0.889 1.00 97.81 140 LEU A O 1
ATOM 1011 N N . LEU A 1 141 ? -2.500 -2.524 -3.076 1.00 95.75 141 LEU A N 1
ATOM 1012 C CA . LEU A 1 141 ? -3.873 -2.429 -3.584 1.00 95.75 141 LEU A CA 1
ATOM 1013 C C . LEU A 1 141 ? -4.261 -3.623 -4.469 1.00 95.75 141 LEU A C 1
ATOM 1015 O O . LEU A 1 141 ? -3.476 -4.088 -5.291 1.00 95.75 141 LEU A O 1
ATOM 1019 N N . GLY A 1 142 ? -5.496 -4.097 -4.365 1.00 92.75 142 GLY A N 1
ATOM 1020 C CA . GLY A 1 142 ? -6.003 -5.184 -5.210 1.00 92.75 142 GLY A CA 1
ATOM 1021 C C . GLY A 1 142 ? -7.354 -5.689 -4.733 1.00 92.75 142 GLY A C 1
ATOM 1022 O O . GLY A 1 142 ? -7.923 -5.110 -3.824 1.00 92.75 142 GLY A O 1
ATOM 1023 N N . HIS A 1 143 ? -7.860 -6.796 -5.276 1.00 89.31 143 HIS A N 1
ATOM 1024 C CA . HIS A 1 143 ? -8.991 -7.493 -4.639 1.00 89.31 143 HIS A CA 1
ATOM 1025 C C . HIS A 1 143 ? -8.546 -8.297 -3.417 1.00 89.31 143 HIS A C 1
ATOM 1027 O O . HIS A 1 143 ? -9.303 -8.468 -2.465 1.00 89.31 143 HIS A O 1
ATOM 1033 N N . ARG A 1 144 ? -7.299 -8.779 -3.435 1.00 87.38 144 ARG A N 1
ATOM 1034 C CA . ARG A 1 144 ? -6.679 -9.473 -2.312 1.00 87.38 144 ARG A CA 1
ATOM 1035 C C . ARG A 1 144 ? -5.325 -8.858 -1.999 1.00 87.38 144 ARG A C 1
ATOM 1037 O O . ARG A 1 144 ? -4.449 -8.804 -2.862 1.00 87.38 144 ARG A O 1
ATOM 1044 N N . VAL A 1 145 ? -5.146 -8.448 -0.753 1.00 91.19 145 VAL A N 1
ATOM 1045 C CA . VAL A 1 145 ? -3.890 -7.913 -0.231 1.00 91.19 145 VAL A CA 1
ATOM 1046 C C . VAL A 1 145 ? -3.519 -8.703 1.017 1.00 91.19 145 VAL A C 1
ATOM 1048 O O . VAL A 1 145 ? -4.350 -8.895 1.900 1.00 91.19 145 VAL A O 1
ATOM 1051 N N . SER A 1 146 ? -2.281 -9.189 1.088 1.00 89.12 146 SER A N 1
ATOM 1052 C CA . SER A 1 146 ? -1.784 -9.914 2.261 1.00 89.12 146 SER A CA 1
ATOM 1053 C C . SER A 1 146 ? -0.383 -9.448 2.625 1.00 89.12 146 SER A C 1
ATOM 1055 O O . SER A 1 146 ? 0.529 -9.499 1.797 1.00 89.12 146 SER A O 1
ATOM 1057 N N . ASN A 1 147 ? -0.197 -9.008 3.866 1.00 88.44 147 ASN A N 1
ATOM 1058 C CA . ASN A 1 147 ? 1.117 -8.745 4.434 1.00 88.44 147 ASN A CA 1
ATOM 1059 C C . ASN A 1 147 ? 1.462 -9.795 5.494 1.00 88.44 147 ASN A C 1
ATOM 1061 O O . ASN A 1 147 ? 0.847 -9.845 6.551 1.00 88.44 147 ASN A O 1
ATOM 1065 N N . GLN A 1 148 ? 2.487 -10.590 5.220 1.00 86.75 148 GLN A N 1
ATOM 1066 C CA . GLN A 1 148 ? 3.108 -11.572 6.114 1.00 86.75 148 GLN A CA 1
ATOM 1067 C C . GLN A 1 148 ? 4.573 -11.207 6.432 1.00 86.75 148 GLN A C 1
ATOM 1069 O O . GLN A 1 148 ? 5.263 -11.953 7.121 1.00 86.75 148 GLN A O 1
ATOM 1074 N N . GLY A 1 149 ? 5.066 -10.088 5.889 1.00 83.69 149 GLY A N 1
ATOM 1075 C CA . GLY A 1 149 ? 6.415 -9.565 6.102 1.00 83.69 149 GLY A CA 1
ATOM 1076 C C . GLY A 1 149 ? 6.416 -8.314 6.978 1.00 83.69 149 GLY A C 1
ATOM 1077 O O . GLY A 1 149 ? 5.584 -8.154 7.872 1.00 83.69 149 GLY A O 1
ATOM 1078 N N . GLU A 1 150 ? 7.341 -7.400 6.706 1.00 92.50 150 GLU A N 1
ATOM 1079 C CA . GLU A 1 150 ? 7.431 -6.107 7.385 1.00 92.50 150 GLU A CA 1
ATOM 1080 C C . GLU A 1 150 ? 7.202 -4.962 6.398 1.00 92.50 150 GLU A C 1
ATOM 1082 O O . GLU A 1 150 ? 7.750 -4.947 5.293 1.00 92.50 150 GLU A O 1
ATOM 1087 N N . ILE A 1 151 ? 6.387 -3.994 6.813 1.00 95.19 151 ILE A N 1
ATOM 1088 C CA . ILE A 1 151 ? 6.190 -2.729 6.112 1.00 95.19 151 ILE A CA 1
ATOM 1089 C C . ILE A 1 151 ? 6.554 -1.595 7.066 1.00 95.19 151 ILE A C 1
ATOM 1091 O O . ILE A 1 151 ? 5.996 -1.503 8.161 1.00 95.19 151 ILE A O 1
ATOM 1095 N N . ASN A 1 152 ? 7.469 -0.728 6.643 1.00 93.44 152 ASN A N 1
ATOM 1096 C CA . ASN A 1 152 ? 7.965 0.394 7.426 1.00 93.44 152 ASN A CA 1
ATOM 1097 C C . ASN A 1 152 ? 7.825 1.711 6.647 1.00 93.44 152 ASN A C 1
ATOM 1099 O O . ASN A 1 152 ? 8.381 1.858 5.560 1.00 93.44 152 ASN A O 1
ATOM 1103 N N . ALA A 1 153 ? 7.104 2.674 7.211 1.00 92.06 153 ALA A N 1
ATOM 1104 C CA . ALA A 1 153 ? 6.982 4.037 6.698 1.00 92.06 153 ALA A CA 1
ATOM 1105 C C . ALA A 1 153 ? 7.104 5.031 7.873 1.00 92.06 153 ALA A C 1
ATOM 1107 O O . ALA A 1 153 ? 6.090 5.480 8.415 1.00 92.06 153 ALA A O 1
ATOM 1108 N N . PRO A 1 154 ? 8.331 5.338 8.335 1.00 86.38 154 PRO A N 1
ATOM 1109 C CA . PRO A 1 154 ? 8.540 6.235 9.472 1.00 86.38 154 PRO A CA 1
ATOM 1110 C C . PRO A 1 154 ? 8.013 7.639 9.151 1.00 86.38 154 PRO A C 1
ATOM 1112 O O . PRO A 1 154 ? 8.228 8.131 8.046 1.00 86.38 154 PRO A O 1
ATOM 1115 N N . ALA A 1 155 ? 7.292 8.267 10.088 1.00 83.25 155 ALA A N 1
ATOM 1116 C CA . ALA A 1 155 ? 6.586 9.544 9.868 1.00 83.25 155 ALA A CA 1
ATOM 1117 C C . ALA A 1 155 ? 5.674 9.567 8.622 1.00 83.25 155 ALA A C 1
ATOM 1119 O O . ALA A 1 155 ? 5.342 10.633 8.112 1.00 83.25 155 ALA A O 1
ATOM 1120 N N . GLY A 1 156 ? 5.298 8.391 8.114 1.00 87.25 156 GLY A N 1
ATOM 1121 C CA . GLY A 1 156 ? 4.611 8.199 6.846 1.00 87.25 156 GLY A CA 1
ATOM 1122 C C . GLY A 1 156 ? 3.370 7.321 6.975 1.00 87.25 156 GLY A C 1
ATOM 1123 O O . GLY A 1 156 ? 2.913 7.018 8.077 1.00 87.25 156 GLY A O 1
ATOM 1124 N N . THR A 1 157 ? 2.834 6.882 5.836 1.00 86.75 157 THR A N 1
ATOM 1125 C CA . THR A 1 157 ? 1.542 6.175 5.777 1.00 86.75 157 THR A CA 1
ATOM 1126 C C . THR A 1 157 ? 1.686 4.785 5.170 1.00 86.75 157 THR A C 1
ATOM 1128 O O . THR A 1 157 ? 2.267 4.618 4.098 1.00 86.75 157 THR A O 1
ATOM 1131 N N . VAL A 1 158 ? 1.085 3.780 5.806 1.00 90.31 158 VAL A N 1
ATOM 1132 C CA . VAL A 1 158 ? 0.891 2.453 5.205 1.00 90.31 158 VAL A CA 1
ATOM 1133 C C . VAL A 1 158 ? -0.590 2.241 4.923 1.00 90.31 158 VAL A C 1
ATOM 1135 O O . VAL A 1 158 ? -1.422 2.486 5.791 1.00 90.31 158 VAL A O 1
ATOM 1138 N N . ALA A 1 159 ? -0.921 1.765 3.723 1.00 88.56 159 ALA A N 1
ATOM 1139 C CA . ALA A 1 159 ? -2.288 1.457 3.329 1.00 88.56 159 ALA A CA 1
ATOM 1140 C C . ALA A 1 159 ? -2.401 0.086 2.654 1.00 88.56 159 ALA A C 1
ATOM 1142 O O . ALA A 1 159 ? -1.661 -0.223 1.721 1.00 88.56 159 ALA A O 1
ATOM 1143 N N . LEU A 1 160 ? -3.371 -0.715 3.095 1.00 90.44 160 LEU A N 1
ATOM 1144 C CA . LEU A 1 160 ? -3.708 -2.014 2.509 1.00 90.44 160 LEU A CA 1
ATOM 1145 C C . LEU A 1 160 ? -5.159 -1.964 2.010 1.00 90.44 160 LEU A C 1
ATOM 1147 O O . LEU A 1 160 ? -6.092 -2.180 2.783 1.00 90.44 160 LEU A O 1
ATOM 1151 N N . GLY A 1 161 ? -5.352 -1.619 0.736 1.00 88.06 161 GLY A N 1
ATOM 1152 C CA . GLY A 1 161 ? -6.674 -1.397 0.145 1.00 88.06 161 GLY A CA 1
ATOM 1153 C C . GLY A 1 161 ? -7.153 -2.597 -0.668 1.00 88.06 161 GLY A C 1
ATOM 1154 O O . GLY A 1 161 ? -6.626 -2.844 -1.752 1.00 88.06 161 GLY A O 1
ATOM 1155 N N . ALA A 1 162 ? -8.165 -3.312 -0.169 1.00 87.06 162 ALA A N 1
ATOM 1156 C CA . ALA A 1 162 ? -8.777 -4.438 -0.870 1.00 87.06 162 ALA A CA 1
ATOM 1157 C C . ALA A 1 162 ? -10.159 -4.072 -1.438 1.00 87.06 162 ALA A C 1
ATOM 1159 O O . ALA A 1 162 ? -11.084 -3.851 -0.669 1.00 87.06 162 ALA A O 1
ATOM 1160 N N . GLY A 1 163 ? -10.313 -4.009 -2.761 1.00 84.69 163 GLY A N 1
ATOM 1161 C CA . GLY A 1 163 ? -11.576 -3.671 -3.426 1.00 84.69 163 GLY A CA 1
ATOM 1162 C C . GLY A 1 163 ? -11.462 -3.623 -4.953 1.00 84.69 163 GLY A C 1
ATOM 1163 O O . GLY A 1 163 ? -10.377 -3.795 -5.510 1.00 84.69 163 GLY A O 1
ATOM 1164 N N . SER A 1 164 ? -12.582 -3.367 -5.636 1.00 86.50 164 SER A N 1
ATOM 1165 C CA . SER A 1 164 ? -12.636 -3.242 -7.107 1.00 86.50 164 SER A CA 1
ATOM 1166 C C . SER A 1 164 ? -12.164 -1.868 -7.594 1.00 86.50 164 SER A C 1
ATOM 1168 O O . SER A 1 164 ? -11.715 -1.706 -8.736 1.00 86.50 164 SER A O 1
ATOM 1170 N N . ALA A 1 165 ? -12.231 -0.868 -6.714 1.00 89.75 165 ALA A N 1
ATOM 1171 C CA . ALA A 1 165 ? -11.581 0.413 -6.902 1.00 89.75 165 ALA A CA 1
ATOM 1172 C C . ALA A 1 165 ? -11.102 1.008 -5.575 1.00 89.75 165 ALA A C 1
ATOM 1174 O O . ALA A 1 165 ? -11.718 0.820 -4.529 1.00 89.75 165 ALA A O 1
ATOM 1175 N N . VAL A 1 166 ? -10.007 1.757 -5.632 1.00 90.25 166 VAL A N 1
ATOM 1176 C CA . VAL A 1 166 ? -9.401 2.443 -4.494 1.00 90.25 166 VAL A CA 1
ATOM 1177 C C . VAL A 1 166 ? -8.950 3.828 -4.935 1.00 90.25 166 VAL A C 1
ATOM 1179 O O . VAL A 1 166 ? -8.228 3.956 -5.923 1.00 90.25 166 VAL A O 1
ATOM 1182 N N . ASP A 1 167 ? -9.335 4.857 -4.190 1.00 90.81 167 ASP A N 1
ATOM 1183 C CA . ASP A 1 167 ? -8.798 6.203 -4.350 1.00 90.81 167 ASP A CA 1
ATOM 1184 C C . ASP A 1 167 ? -7.709 6.435 -3.296 1.00 90.81 167 ASP A C 1
ATOM 1186 O O . ASP A 1 167 ? -7.933 6.250 -2.098 1.00 90.81 167 ASP A O 1
ATOM 1190 N N . LEU A 1 168 ? -6.525 6.847 -3.745 1.00 91.50 168 LEU A N 1
ATOM 1191 C CA . LEU A 1 168 ? -5.445 7.333 -2.890 1.00 91.50 168 LEU A CA 1
ATOM 1192 C C . LEU A 1 168 ? -5.426 8.860 -2.922 1.00 91.50 168 LEU A C 1
ATOM 1194 O O . LEU A 1 168 ? -5.310 9.450 -3.996 1.00 91.50 168 LEU A O 1
ATOM 1198 N N . GLN A 1 169 ? -5.512 9.503 -1.762 1.00 90.50 169 GLN A N 1
ATOM 1199 C CA . GLN A 1 169 ? -5.445 10.955 -1.644 1.00 90.50 169 GLN A CA 1
ATOM 1200 C C . GLN A 1 169 ? -4.017 11.389 -1.322 1.00 90.50 169 GLN A C 1
ATOM 1202 O O . GLN A 1 169 ? -3.521 11.129 -0.226 1.00 90.50 169 GLN A O 1
ATOM 1207 N N . PHE A 1 170 ? -3.372 12.094 -2.250 1.00 89.44 170 PHE A N 1
ATOM 1208 C CA . PHE A 1 170 ? -2.017 12.604 -2.057 1.00 89.44 170 PHE A CA 1
ATOM 1209 C C . PHE A 1 170 ? -1.985 14.108 -1.769 1.00 89.44 170 PHE A C 1
ATOM 1211 O O . PHE A 1 170 ? -2.789 14.881 -2.299 1.00 89.44 170 PHE A O 1
ATOM 1218 N N . ASN A 1 171 ? -1.000 14.534 -0.983 1.00 85.25 171 ASN A N 1
ATOM 1219 C CA . ASN A 1 171 ? -0.612 15.931 -0.821 1.00 85.25 171 ASN A CA 1
ATOM 1220 C C . ASN A 1 171 ? 0.913 16.028 -0.811 1.00 85.25 171 ASN A C 1
ATOM 1222 O O . ASN A 1 171 ? 1.551 15.570 0.131 1.00 85.25 171 ASN A O 1
ATOM 1226 N N . ASN A 1 172 ? 1.496 16.596 -1.868 1.00 84.19 172 ASN A N 1
ATOM 1227 C CA . ASN A 1 172 ? 2.940 16.815 -1.992 1.00 84.19 172 ASN A CA 1
ATOM 1228 C C . ASN A 1 172 ? 3.777 15.563 -1.652 1.00 84.19 172 ASN A C 1
ATOM 1230 O O . ASN A 1 172 ? 4.716 15.618 -0.862 1.00 84.19 172 ASN A O 1
ATOM 1234 N N . ASN A 1 173 ? 3.429 14.430 -2.274 1.00 82.69 173 ASN A N 1
ATOM 1235 C CA . ASN A 1 173 ? 4.047 13.101 -2.103 1.00 82.69 173 ASN A CA 1
ATOM 1236 C C . ASN A 1 173 ? 3.754 12.377 -0.785 1.00 82.69 173 ASN A C 1
ATOM 1238 O O . ASN A 1 173 ? 4.248 11.267 -0.598 1.00 82.69 173 ASN A O 1
ATOM 1242 N N . GLN A 1 174 ? 2.947 12.953 0.099 1.00 86.56 174 GLN A N 1
ATOM 1243 C CA . GLN A 1 174 ? 2.437 12.248 1.268 1.00 86.56 174 GLN A CA 1
ATOM 1244 C C . GLN A 1 174 ? 1.083 11.628 0.940 1.00 86.56 174 GLN A C 1
ATOM 1246 O O . GLN A 1 174 ? 0.250 12.250 0.277 1.00 86.56 174 GLN A O 1
ATOM 1251 N N . LEU A 1 175 ? 0.858 10.400 1.400 1.00 86.38 175 LEU A N 1
ATOM 1252 C CA . LEU A 1 175 ? -0.446 9.754 1.311 1.00 86.38 175 LEU A CA 1
ATOM 1253 C C . LEU A 1 175 ? -1.274 10.151 2.538 1.00 86.38 175 LEU A C 1
ATOM 1255 O O . LEU A 1 175 ? -0.944 9.755 3.654 1.00 86.38 175 LEU A O 1
ATOM 1259 N N . LEU A 1 176 ? -2.334 10.928 2.322 1.00 80.69 176 LEU A N 1
ATOM 1260 C CA . LEU A 1 176 ? -3.202 11.447 3.385 1.00 80.69 176 LEU A CA 1
ATOM 1261 C C . LEU A 1 176 ? -4.377 10.528 3.713 1.00 80.69 176 LEU A C 1
ATOM 1263 O O . LEU A 1 176 ? -4.879 10.541 4.831 1.00 80.69 176 LEU A O 1
ATOM 1267 N N . GLY A 1 177 ? -4.855 9.761 2.737 1.00 74.81 177 GLY A N 1
ATOM 1268 C CA . GLY A 1 177 ? -6.048 8.951 2.925 1.00 74.81 177 GLY A CA 1
ATOM 1269 C C . GLY A 1 177 ? -6.246 7.933 1.820 1.00 74.81 177 GLY A C 1
ATOM 1270 O O . GLY A 1 177 ? -5.717 8.072 0.715 1.00 74.81 177 GLY A O 1
ATOM 1271 N N . VAL A 1 178 ? -7.023 6.905 2.145 1.00 83.31 178 VAL A N 1
ATOM 1272 C CA . VAL A 1 178 ? -7.399 5.824 1.238 1.00 83.31 178 VAL A CA 1
ATOM 1273 C C . VAL A 1 178 ? -8.897 5.608 1.344 1.00 83.31 178 VAL A C 1
ATOM 1275 O O . VAL A 1 178 ? -9.421 5.457 2.445 1.00 83.31 178 VAL A O 1
ATOM 1278 N N . GLN A 1 179 ? -9.578 5.575 0.203 1.00 80.38 179 GLN A N 1
ATOM 1279 C CA . GLN A 1 179 ? -10.996 5.248 0.118 1.00 80.38 179 GLN A CA 1
ATOM 1280 C C . GLN A 1 179 ? -11.179 4.024 -0.769 1.00 80.38 179 GLN A C 1
ATOM 1282 O O . GLN A 1 179 ? -10.767 4.017 -1.926 1.00 80.38 179 GLN A O 1
ATOM 1287 N N . VAL A 1 180 ? -11.803 2.985 -0.225 1.00 81.06 180 VAL A N 1
ATOM 1288 C CA . VAL A 1 180 ? -12.046 1.723 -0.924 1.00 81.06 180 VAL A CA 1
ATOM 1289 C C . VAL A 1 180 ? -13.499 1.674 -1.383 1.00 81.06 180 VAL A C 1
ATOM 1291 O O . VAL A 1 180 ? -14.407 2.025 -0.634 1.00 81.06 180 VAL A O 1
ATOM 1294 N N . TYR A 1 181 ? -13.714 1.235 -2.618 1.00 75.94 181 TYR A N 1
ATOM 1295 C CA . TYR A 1 181 ? -15.026 1.016 -3.209 1.00 75.94 181 TYR A CA 1
ATOM 1296 C C . TYR A 1 181 ? -15.170 -0.474 -3.511 1.00 75.94 181 TYR A C 1
ATOM 1298 O O . TYR A 1 181 ? -14.363 -1.056 -4.242 1.00 75.94 181 TYR A O 1
ATOM 1306 N N . GLU A 1 182 ? -16.198 -1.093 -2.937 1.00 71.94 182 GLU A N 1
ATOM 1307 C CA . GLU A 1 182 ? -16.477 -2.509 -3.143 1.00 71.94 182 GLU A CA 1
ATOM 1308 C C . GLU A 1 182 ? -17.346 -2.761 -4.370 1.00 71.94 182 GLU A C 1
ATOM 1310 O O . GLU A 1 182 ? -18.305 -2.044 -4.668 1.00 71.94 182 GLU A O 1
ATOM 1315 N N . SER A 1 183 ? -17.029 -3.850 -5.067 1.00 51.44 183 SER A N 1
ATOM 1316 C CA . SER A 1 183 ? -17.942 -4.522 -5.987 1.00 51.44 183 SER A CA 1
ATOM 1317 C C . SER A 1 183 ? -17.546 -5.997 -6.114 1.00 51.44 183 SER A C 1
ATOM 1319 O O . SER A 1 183 ? -17.226 -6.389 -7.224 1.00 51.44 183 SER A O 1
ATOM 1321 N N . LEU A 1 184 ? -17.472 -6.776 -5.016 1.00 52.50 184 LEU A N 1
ATOM 1322 C CA . LEU A 1 184 ? -17.457 -8.262 -4.985 1.00 52.50 184 LEU A CA 1
ATOM 1323 C C . LEU A 1 184 ? -17.373 -8.780 -3.526 1.00 52.50 184 LEU A C 1
ATOM 1325 O O . LEU A 1 184 ? -16.664 -8.197 -2.718 1.00 52.50 184 LEU A O 1
ATOM 1329 N N . LEU A 1 185 ? -18.052 -9.896 -3.222 1.00 50.38 185 LEU A N 1
ATOM 1330 C CA . LEU A 1 185 ? -18.194 -10.518 -1.883 1.00 50.38 185 LEU A CA 1
ATOM 1331 C C . LEU A 1 185 ? -16.888 -11.058 -1.248 1.00 50.38 185 LEU A C 1
ATOM 1333 O O . LEU A 1 185 ? -16.909 -11.445 -0.085 1.00 50.38 185 LEU A O 1
ATOM 1337 N N . ASP A 1 186 ? -15.770 -11.070 -1.985 1.00 61.75 186 ASP A N 1
ATOM 1338 C CA . ASP A 1 186 ? -14.514 -11.744 -1.602 1.00 61.75 186 ASP A CA 1
ATOM 1339 C C . ASP A 1 186 ? -13.299 -10.794 -1.491 1.00 61.75 186 ASP A C 1
ATOM 1341 O O . ASP A 1 186 ? -12.145 -11.242 -1.538 1.00 61.75 186 ASP A O 1
ATOM 1345 N N . ALA A 1 187 ? -13.520 -9.477 -1.397 1.00 62.94 187 ALA A N 1
ATOM 1346 C CA . ALA A 1 187 ? -12.429 -8.529 -1.171 1.00 62.94 187 ALA A CA 1
ATOM 1347 C C . ALA A 1 187 ? -11.788 -8.781 0.207 1.00 62.94 187 ALA A C 1
ATOM 1349 O O . ALA A 1 187 ? -12.474 -8.831 1.224 1.00 62.94 187 ALA A O 1
ATOM 1350 N N . MET A 1 188 ? -10.463 -8.965 0.252 1.00 72.44 188 MET A N 1
ATOM 1351 C CA . MET A 1 188 ? -9.761 -9.334 1.487 1.00 72.44 188 MET A CA 1
ATOM 1352 C C . MET A 1 188 ? -8.455 -8.562 1.649 1.00 72.44 188 MET A C 1
ATOM 1354 O O . MET A 1 188 ? -7.572 -8.624 0.790 1.00 72.44 188 MET A O 1
ATOM 1358 N N . SER A 1 189 ? -8.316 -7.885 2.787 1.00 70.81 189 SER A N 1
ATOM 1359 C CA . SER A 1 189 ? -7.065 -7.287 3.252 1.00 70.81 189 SER A CA 1
ATOM 1360 C C . SER A 1 189 ? -6.657 -7.958 4.560 1.00 70.81 189 SER A C 1
ATOM 1362 O O . SER A 1 189 ? -7.394 -7.912 5.546 1.00 70.81 189 SER A O 1
ATOM 1364 N N . GLU A 1 190 ? -5.499 -8.614 4.568 1.00 69.38 190 GLU A N 1
ATOM 1365 C CA . GLU A 1 190 ? -4.976 -9.330 5.730 1.00 69.38 190 GLU A CA 1
ATOM 1366 C C . GLU A 1 190 ? -3.572 -8.833 6.086 1.00 69.38 190 GLU A C 1
ATOM 1368 O O . GLU A 1 190 ? -2.712 -8.649 5.222 1.00 69.38 190 GLU A O 1
ATOM 1373 N N . ASN A 1 191 ? -3.318 -8.674 7.383 1.00 57.97 191 ASN A N 1
ATOM 1374 C CA . ASN A 1 191 ? -1.985 -8.449 7.920 1.00 57.97 191 ASN A CA 1
ATOM 1375 C C . ASN A 1 191 ? -1.679 -9.496 9.001 1.00 57.97 191 ASN A C 1
ATOM 1377 O O . ASN A 1 191 ? -2.223 -9.411 10.100 1.00 57.97 191 ASN A O 1
ATOM 1381 N N . GLY A 1 192 ? -0.794 -10.444 8.694 1.00 44.94 192 GLY A N 1
ATOM 1382 C CA . GLY A 1 192 ? -0.178 -11.369 9.654 1.00 44.94 192 GLY A CA 1
ATOM 1383 C C . GLY A 1 192 ? 1.257 -10.986 10.047 1.00 44.94 192 GLY A C 1
ATOM 1384 O O . GLY A 1 192 ? 1.826 -11.586 10.956 1.00 44.94 192 GLY A O 1
ATOM 1385 N N . GLY A 1 193 ? 1.840 -9.985 9.379 1.00 58.56 193 GLY A N 1
ATOM 1386 C CA . GLY A 1 193 ? 3.169 -9.442 9.658 1.00 58.56 193 GLY A CA 1
ATOM 1387 C C . GLY A 1 193 ? 3.156 -8.139 10.466 1.00 58.56 193 GLY A C 1
ATOM 1388 O O . GLY A 1 193 ? 2.215 -7.833 11.201 1.00 58.56 193 GLY A O 1
ATOM 1389 N N . VAL A 1 194 ? 4.215 -7.341 10.317 1.00 64.94 194 VAL A N 1
ATOM 1390 C CA . VAL A 1 194 ? 4.388 -6.062 11.021 1.00 64.94 194 VAL A CA 1
ATOM 1391 C C . VAL A 1 194 ? 4.114 -4.893 10.080 1.00 64.94 194 VAL A C 1
ATOM 1393 O O . VAL A 1 194 ? 4.660 -4.827 8.979 1.00 64.94 194 VAL A O 1
ATOM 1396 N N . VAL A 1 195 ? 3.317 -3.936 10.553 1.00 72.81 195 VAL A N 1
ATOM 1397 C CA . VAL A 1 195 ? 3.146 -2.616 9.937 1.00 72.81 195 VAL A CA 1
ATOM 1398 C C . VAL A 1 195 ? 3.618 -1.567 10.938 1.00 72.81 195 VAL A C 1
ATOM 1400 O O . VAL A 1 195 ? 3.085 -1.476 12.043 1.00 72.81 195 VAL A O 1
ATOM 1403 N N . ARG A 1 196 ? 4.630 -0.784 10.558 1.00 73.44 196 ARG A N 1
ATOM 1404 C CA . ARG A 1 196 ? 5.126 0.368 11.317 1.00 73.44 196 ARG A CA 1
ATOM 1405 C C . ARG A 1 196 ? 4.885 1.633 10.506 1.00 73.44 196 ARG A C 1
ATOM 1407 O O . ARG A 1 196 ? 5.472 1.822 9.443 1.00 73.44 196 ARG A O 1
ATOM 1414 N N . ALA A 1 197 ? 4.033 2.489 11.041 1.00 73.88 197 ALA A N 1
ATOM 1415 C CA . ALA A 1 197 ? 3.823 3.855 10.594 1.00 73.88 197 ALA A CA 1
ATOM 1416 C C . ALA A 1 197 ? 3.799 4.733 11.846 1.00 73.88 197 ALA A C 1
ATOM 1418 O O . ALA A 1 197 ? 3.300 4.297 12.888 1.00 73.88 197 ALA A O 1
ATOM 1419 N N . ASP A 1 198 ? 4.377 5.928 11.776 1.00 66.50 198 ASP A N 1
ATOM 1420 C CA . ASP A 1 198 ? 4.383 6.815 12.935 1.00 66.50 198 ASP A CA 1
ATOM 1421 C C . ASP A 1 198 ? 3.092 7.633 12.971 1.00 66.50 198 ASP A C 1
ATOM 1423 O O . ASP A 1 198 ? 2.889 8.562 12.187 1.00 66.50 198 ASP A O 1
ATOM 1427 N N . ALA A 1 199 ? 2.210 7.270 13.900 1.00 54.28 199 ALA A N 1
ATOM 1428 C CA . ALA A 1 199 ? 0.979 8.002 14.138 1.00 54.28 199 ALA A CA 1
ATOM 1429 C C . ALA A 1 199 ? 1.242 9.417 14.676 1.00 54.28 199 ALA A C 1
ATOM 1431 O O . ALA A 1 199 ? 0.363 10.259 14.541 1.00 54.28 199 ALA A O 1
ATOM 1432 N N . ALA A 1 200 ? 2.412 9.709 15.262 1.00 51.28 200 ALA A N 1
ATOM 1433 C CA . ALA A 1 200 ? 2.699 11.014 15.854 1.00 51.28 200 ALA A CA 1
ATOM 1434 C C . ALA A 1 200 ? 2.680 12.130 14.808 1.00 51.28 200 ALA A C 1
ATOM 1436 O O . ALA A 1 200 ? 2.020 13.136 15.029 1.00 51.28 200 ALA A O 1
ATOM 1437 N N . ALA A 1 201 ? 3.294 11.928 13.640 1.00 57.91 201 ALA A N 1
ATOM 1438 C CA . ALA A 1 201 ? 3.289 12.926 12.568 1.00 57.91 201 ALA A CA 1
ATOM 1439 C C . ALA A 1 201 ? 1.875 13.170 12.004 1.00 57.91 201 ALA A C 1
ATOM 1441 O O . ALA A 1 201 ? 1.491 14.313 11.754 1.00 57.91 201 ALA A O 1
ATOM 1442 N N . ALA A 1 202 ? 1.076 12.107 11.854 1.00 53.81 202 ALA A N 1
ATOM 1443 C CA . ALA A 1 202 ? -0.324 12.211 11.438 1.00 53.81 202 ALA A CA 1
ATOM 1444 C C . ALA A 1 202 ? -1.199 12.883 12.509 1.00 53.81 202 ALA A C 1
ATOM 1446 O O . ALA A 1 202 ? -2.109 13.640 12.186 1.00 53.81 202 ALA A O 1
ATOM 1447 N N . ILE A 1 203 ? -0.921 12.631 13.790 1.00 56.38 203 ILE A N 1
ATOM 1448 C CA . ILE A 1 203 ? -1.590 13.283 14.917 1.00 56.38 203 ILE A CA 1
ATOM 1449 C C . ILE A 1 203 ? -1.178 14.755 14.990 1.00 56.38 203 ILE A C 1
ATOM 1451 O O . ILE A 1 203 ? -2.038 15.602 15.183 1.00 56.38 203 ILE A O 1
ATOM 1455 N N . GLU A 1 204 ? 0.097 15.092 14.804 1.00 61.25 204 GLU A N 1
ATOM 1456 C CA . GLU A 1 204 ? 0.597 16.470 14.814 1.00 61.25 204 GLU A CA 1
ATOM 1457 C C . GLU A 1 204 ? 0.014 17.297 13.667 1.00 61.25 204 GLU A C 1
ATOM 1459 O O . GLU A 1 204 ? -0.407 18.431 13.900 1.00 61.25 204 GLU A O 1
ATOM 1464 N N . SER A 1 205 ? -0.092 16.732 12.458 1.00 54.81 205 SER A N 1
ATOM 1465 C CA . SER A 1 205 ? -0.767 17.403 11.342 1.00 54.81 205 SER A CA 1
ATOM 1466 C C . SER A 1 205 ? -2.259 17.599 11.625 1.00 54.81 205 SER A C 1
ATOM 1468 O O . SER A 1 205 ? -2.763 18.713 11.473 1.00 54.81 205 SER A O 1
ATOM 1470 N N . PHE A 1 206 ? -2.944 16.577 12.152 1.00 53.91 206 PHE A N 1
ATOM 1471 C CA . PHE A 1 206 ? -4.339 16.697 12.584 1.00 53.91 206 PHE A CA 1
ATOM 1472 C C . PHE A 1 206 ? -4.526 17.740 13.691 1.00 53.91 206 PHE A C 1
ATOM 1474 O O . PHE A 1 206 ? -5.494 18.494 13.666 1.00 53.91 206 PHE A O 1
ATOM 1481 N N . LEU A 1 207 ? -3.620 17.810 14.669 1.00 60.03 207 LEU A N 1
ATOM 1482 C CA . LEU A 1 207 ? -3.665 18.782 15.763 1.00 60.03 207 LEU A CA 1
ATOM 1483 C C . LEU A 1 207 ? -3.400 20.206 15.259 1.00 60.03 207 LEU A C 1
ATOM 1485 O O . LEU A 1 207 ? -4.066 21.146 15.699 1.00 60.03 207 LEU A O 1
ATOM 1489 N N . ALA A 1 208 ? -2.472 20.380 14.316 1.00 62.75 208 ALA A N 1
ATOM 1490 C CA . ALA A 1 208 ? -2.220 21.661 13.664 1.00 62.75 208 ALA A CA 1
ATOM 1491 C C . ALA A 1 208 ? -3.453 22.143 12.879 1.00 62.75 208 ALA A C 1
ATOM 1493 O O . ALA A 1 208 ? -3.841 23.302 13.009 1.00 62.75 208 ALA A O 1
ATOM 1494 N N . GLU A 1 209 ? -4.127 21.257 12.142 1.00 55.56 209 GLU A N 1
ATOM 1495 C CA . GLU A 1 209 ? -5.379 21.574 11.440 1.00 55.56 209 GLU A CA 1
ATOM 1496 C C . GLU A 1 209 ? -6.549 21.839 12.406 1.00 55.56 209 GLU A C 1
ATOM 1498 O O . GLU A 1 209 ? -7.289 22.814 12.247 1.00 55.56 209 GLU A O 1
ATOM 1503 N N . ALA A 1 210 ? -6.699 21.023 13.454 1.00 54.78 210 ALA A N 1
ATOM 1504 C CA . ALA A 1 210 ? -7.751 21.177 14.459 1.00 54.78 210 ALA A CA 1
ATOM 1505 C C . ALA A 1 210 ? -7.594 22.473 15.273 1.00 54.78 210 ALA A C 1
ATOM 1507 O O . ALA A 1 210 ? -8.584 23.146 15.567 1.00 54.78 210 ALA A O 1
ATOM 1508 N N . SER A 1 211 ? -6.358 22.864 15.600 1.00 57.97 211 SER A N 1
ATOM 1509 C CA . SER A 1 211 ? -6.059 24.097 16.344 1.00 57.97 211 SER A CA 1
ATOM 1510 C C . SER A 1 211 ? -6.346 25.378 15.553 1.00 57.97 211 SER A C 1
ATOM 1512 O O . SER A 1 211 ? -6.589 26.424 16.154 1.00 57.97 211 SER A O 1
ATOM 1514 N N . GLN A 1 212 ? -6.410 25.302 14.220 1.00 60.75 212 GLN A N 1
ATOM 1515 C CA . GLN A 1 212 ? -6.813 26.420 13.363 1.00 60.75 212 GLN A CA 1
ATOM 1516 C C . GLN A 1 212 ? -8.338 26.619 13.301 1.00 60.75 212 GLN A C 1
ATOM 1518 O O . GLN A 1 212 ? -8.806 27.556 12.654 1.00 60.75 212 GLN A O 1
ATOM 1523 N N . GLY A 1 213 ? -9.133 25.768 13.965 1.00 48.47 213 GLY A N 1
ATOM 1524 C CA . GLY A 1 213 ? -10.591 25.911 14.060 1.00 48.47 213 GLY A CA 1
ATOM 1525 C C . GLY A 1 213 ? -11.338 25.755 12.729 1.00 48.47 213 GLY A C 1
ATOM 1526 O O . GLY A 1 213 ? -12.532 26.039 12.663 1.00 48.47 213 GLY A O 1
ATOM 1527 N N . GLN A 1 214 ? -10.658 25.315 11.665 1.00 45.97 214 GLN A N 1
ATOM 1528 C CA . GLN A 1 214 ? -11.236 25.189 10.324 1.00 45.97 214 GLN A CA 1
ATOM 1529 C C . GLN A 1 214 ? -11.966 23.862 10.094 1.00 45.97 214 GLN A C 1
ATOM 1531 O O . GLN A 1 214 ? -12.693 23.727 9.111 1.00 45.97 214 GLN A O 1
ATOM 1536 N N . HIS A 1 215 ? -11.835 22.897 11.004 1.00 44.91 215 HIS A N 1
ATOM 1537 C CA . HIS A 1 215 ? -12.570 21.642 10.921 1.00 44.91 215 HIS A CA 1
ATOM 1538 C C . HIS A 1 215 ? -13.914 21.765 11.646 1.00 44.91 215 HIS A C 1
ATOM 1540 O O . HIS A 1 215 ? -14.063 21.410 12.814 1.00 44.91 215 HIS A O 1
ATOM 1546 N N . GLN A 1 216 ? -14.929 22.255 10.934 1.00 44.31 216 GLN A N 1
ATOM 1547 C CA . GLN A 1 216 ? -16.274 21.747 11.179 1.00 44.31 216 GLN A CA 1
ATOM 1548 C C . GLN A 1 216 ? -16.263 20.319 10.630 1.00 44.31 216 GLN A C 1
ATOM 1550 O O . GLN A 1 216 ? -16.053 20.176 9.422 1.00 44.31 216 GLN A O 1
ATOM 1555 N N . PRO A 1 217 ? -16.435 19.267 11.460 1.00 47.69 217 PRO A N 1
ATOM 1556 C CA . PRO A 1 217 ? -16.653 17.937 10.918 1.00 47.69 217 PRO A CA 1
ATOM 1557 C C . PRO A 1 217 ? -17.772 18.083 9.898 1.00 47.69 217 PRO A C 1
ATOM 1559 O O . PRO A 1 217 ? -18.822 18.650 10.224 1.00 47.69 217 PRO A O 1
ATOM 1562 N N . ALA A 1 218 ? -17.518 17.672 8.655 1.00 45.75 218 ALA A N 1
ATOM 1563 C CA . ALA A 1 218 ? -18.570 17.656 7.660 1.00 45.75 218 ALA A CA 1
ATOM 1564 C C . ALA A 1 218 ? -19.771 16.955 8.300 1.00 45.75 218 ALA A C 1
ATOM 1566 O O . ALA A 1 218 ? -19.612 15.911 8.938 1.00 45.75 218 ALA A O 1
ATOM 1567 N N . ASP A 1 219 ? -20.957 17.549 8.183 1.00 52.00 219 ASP A N 1
ATOM 1568 C CA . ASP A 1 219 ? -22.189 16.874 8.570 1.00 52.00 219 ASP A CA 1
ATOM 1569 C C . ASP A 1 219 ? -22.433 15.757 7.547 1.00 52.00 219 ASP A C 1
ATOM 1571 O O . ASP A 1 219 ? -23.250 15.875 6.631 1.00 52.00 219 ASP A O 1
ATOM 1575 N N . VAL A 1 220 ? -21.647 14.681 7.673 1.00 48.78 220 VAL A N 1
ATOM 1576 C CA . VAL A 1 220 ? -21.695 13.458 6.862 1.00 48.78 220 VAL A CA 1
ATOM 1577 C C . VAL A 1 220 ? -23.062 12.776 6.970 1.00 48.78 220 VAL A C 1
ATOM 1579 O O . VAL A 1 220 ? -23.374 11.883 6.188 1.00 48.78 220 VAL A O 1
ATOM 1582 N N . ASN A 1 221 ? -23.912 13.256 7.886 1.00 51.91 221 ASN A N 1
ATOM 1583 C CA . ASN A 1 221 ? -25.264 12.785 8.131 1.00 51.91 221 ASN A CA 1
ATOM 1584 C C . ASN A 1 221 ? -26.340 13.527 7.325 1.00 51.91 221 ASN A C 1
ATOM 1586 O O . ASN A 1 221 ? -27.514 13.167 7.438 1.00 51.91 221 ASN A O 1
ATOM 1590 N N . LYS A 1 222 ? -26.000 14.512 6.474 1.00 51.88 222 LYS A N 1
ATOM 1591 C CA . LYS A 1 222 ? -27.012 15.189 5.633 1.00 51.88 222 LYS A CA 1
ATOM 1592 C C . LYS A 1 222 ? -27.772 14.230 4.711 1.00 51.88 222 LYS A C 1
ATOM 1594 O O . LYS A 1 222 ? -28.968 14.422 4.514 1.00 51.88 222 LYS A O 1
ATOM 1599 N N . GLU A 1 223 ? -27.112 13.184 4.214 1.00 48.75 223 GLU A N 1
ATOM 1600 C CA . GLU A 1 223 ? -27.724 12.128 3.388 1.00 48.75 223 GLU A CA 1
ATOM 1601 C C . GLU A 1 223 ? -28.227 10.921 4.203 1.00 48.75 223 GLU A C 1
ATOM 1603 O O . GLU A 1 223 ? -28.919 10.058 3.669 1.00 48.75 223 GLU A O 1
ATOM 1608 N N . ALA A 1 224 ? -27.887 10.831 5.494 1.00 50.84 224 ALA A N 1
ATOM 1609 C CA . ALA A 1 224 ? -28.255 9.708 6.362 1.00 50.84 224 ALA A CA 1
ATOM 1610 C C . ALA A 1 224 ? -29.637 9.859 7.013 1.00 50.84 224 ALA A C 1
ATOM 1612 O O . ALA A 1 224 ? -30.103 8.923 7.658 1.00 50.84 224 ALA A O 1
ATOM 1613 N N . LYS A 1 225 ? -30.332 10.988 6.798 1.00 51.59 225 LYS A N 1
ATOM 1614 C CA . LYS A 1 225 ? -31.762 11.148 7.120 1.00 51.59 225 LYS A CA 1
ATOM 1615 C C . LYS A 1 225 ? -32.636 10.311 6.176 1.00 51.59 225 LYS A C 1
ATOM 1617 O O . LYS A 1 225 ? -33.567 10.821 5.559 1.00 51.59 225 LYS A O 1
ATOM 1622 N N . VAL A 1 226 ? -32.329 9.027 6.037 1.00 53.28 226 VAL A N 1
ATOM 1623 C CA . VAL A 1 226 ? -33.266 8.054 5.495 1.00 53.28 226 VAL A CA 1
ATOM 1624 C C . VAL A 1 226 ? -34.398 8.001 6.512 1.00 53.28 226 VAL A C 1
ATOM 1626 O O . VAL A 1 226 ? -34.199 7.629 7.670 1.00 53.28 226 VAL A O 1
ATOM 1629 N N . GLN A 1 227 ? -35.570 8.490 6.112 1.00 55.03 227 GLN A N 1
ATOM 1630 C CA . GLN A 1 227 ? -36.764 8.323 6.925 1.00 55.03 227 GLN A CA 1
ATOM 1631 C C . GLN A 1 227 ? -36.989 6.815 7.081 1.00 55.03 227 GLN A C 1
ATOM 1633 O O . GLN A 1 227 ? -36.823 6.089 6.099 1.00 55.03 227 GLN A O 1
ATOM 1638 N N . PRO A 1 228 ? -37.322 6.319 8.284 1.00 52.75 228 PRO A N 1
ATOM 1639 C CA . PRO A 1 228 ? -37.697 4.928 8.475 1.00 52.75 228 PRO A CA 1
ATOM 1640 C C . PRO A 1 228 ? -39.052 4.702 7.795 1.00 52.75 228 PRO A C 1
ATOM 1642 O O . PRO A 1 228 ? -40.098 4.672 8.435 1.00 52.75 228 PRO A O 1
ATOM 1645 N N . GLU A 1 229 ? -39.053 4.619 6.470 1.00 55.28 229 GLU A N 1
ATOM 1646 C CA . GLU A 1 229 ? -40.192 4.128 5.719 1.00 55.28 229 GLU A CA 1
ATOM 1647 C C . GLU A 1 229 ? -40.282 2.626 5.975 1.00 55.28 229 GLU A C 1
ATOM 1649 O O . GLU A 1 229 ? -39.262 1.942 6.077 1.00 55.28 229 GLU A O 1
ATOM 1654 N N . SER A 1 230 ? -41.503 2.125 6.165 1.00 51.25 230 SER A N 1
ATOM 1655 C CA . SER A 1 230 ? -41.785 0.770 6.638 1.00 51.25 230 SER A CA 1
ATOM 1656 C C . SER A 1 230 ? -41.391 -0.299 5.608 1.00 51.25 230 SER A C 1
ATOM 1658 O O . SER A 1 230 ? -42.242 -0.907 4.956 1.00 51.25 230 SER A O 1
ATOM 1660 N N . ALA A 1 231 ? -40.096 -0.527 5.430 1.00 53.56 231 ALA A N 1
ATOM 1661 C CA . ALA A 1 231 ? -39.575 -1.647 4.673 1.00 53.56 231 ALA A CA 1
ATOM 1662 C C . ALA A 1 231 ? -39.684 -2.931 5.511 1.00 53.56 231 ALA A C 1
ATOM 1664 O O . ALA A 1 231 ? -39.533 -2.918 6.732 1.00 53.56 231 ALA A O 1
ATOM 1665 N N . ALA A 1 232 ? -39.926 -4.063 4.847 1.00 59.75 232 ALA A N 1
ATOM 1666 C CA . ALA A 1 232 ? -39.975 -5.385 5.480 1.00 59.75 232 ALA A CA 1
ATOM 1667 C C . ALA A 1 232 ? -38.623 -5.829 6.088 1.00 59.75 232 ALA A C 1
ATOM 1669 O O . ALA A 1 232 ? -38.579 -6.796 6.845 1.00 59.75 232 ALA A O 1
ATOM 1670 N N . LEU A 1 233 ? -37.530 -5.134 5.752 1.00 60.50 233 LEU A N 1
ATOM 1671 C CA . LEU A 1 233 ? -36.171 -5.356 6.239 1.00 60.50 233 LEU A CA 1
ATOM 1672 C C . LEU A 1 233 ? -35.587 -4.027 6.728 1.00 60.50 233 LEU A C 1
ATOM 1674 O O . LEU A 1 233 ? -35.822 -2.984 6.120 1.00 60.50 233 LEU A O 1
ATOM 1678 N N . ILE A 1 234 ? -34.815 -4.074 7.814 1.00 73.94 234 ILE A N 1
ATOM 1679 C CA . ILE A 1 234 ? -34.110 -2.905 8.348 1.00 73.94 234 ILE A CA 1
ATOM 1680 C C . ILE A 1 234 ? -32.865 -2.665 7.491 1.00 73.94 234 ILE A C 1
ATOM 1682 O O . ILE A 1 234 ? -32.009 -3.542 7.388 1.00 73.94 234 ILE A O 1
ATOM 1686 N N . ASP A 1 235 ? -32.753 -1.479 6.893 1.00 77.94 235 ASP A N 1
ATOM 1687 C CA . ASP A 1 235 ? -31.539 -1.056 6.193 1.00 77.94 235 ASP A CA 1
ATOM 1688 C C . ASP A 1 235 ? -30.367 -0.956 7.201 1.00 77.94 235 ASP A C 1
ATOM 1690 O O . ASP A 1 235 ? -30.486 -0.231 8.200 1.00 77.94 235 ASP A O 1
ATOM 1694 N N . PRO A 1 236 ? -29.231 -1.651 6.978 1.00 78.25 236 PRO A N 1
ATOM 1695 C CA . PRO A 1 236 ? -28.089 -1.624 7.891 1.00 78.25 236 PRO A CA 1
ATOM 1696 C C . PRO A 1 236 ? -27.550 -0.216 8.163 1.00 78.25 236 PRO A C 1
ATOM 1698 O O . PRO A 1 236 ? -27.138 0.076 9.284 1.00 78.25 236 PRO A O 1
ATOM 1701 N N . LYS A 1 237 ? -27.591 0.689 7.178 1.00 78.31 237 LYS A N 1
ATOM 1702 C CA . LYS A 1 237 ? -27.172 2.084 7.345 1.00 78.31 237 LYS A CA 1
ATOM 1703 C C . LYS A 1 237 ? -28.098 2.815 8.317 1.00 78.31 237 LYS A C 1
ATOM 1705 O O . LYS A 1 237 ? -27.615 3.515 9.204 1.00 78.31 237 LYS A O 1
ATOM 1710 N N . VAL A 1 238 ? -29.414 2.618 8.200 1.00 79.19 238 VAL A N 1
ATOM 1711 C CA . VAL A 1 238 ? -30.404 3.197 9.131 1.00 79.19 238 VAL A CA 1
ATOM 1712 C C . VAL A 1 238 ? -30.203 2.653 10.540 1.00 79.19 238 VAL A C 1
ATOM 1714 O O . VAL A 1 238 ? -30.197 3.426 11.498 1.00 79.19 238 VAL A O 1
ATOM 1717 N N . MET A 1 239 ? -29.981 1.343 10.673 1.00 83.75 239 MET A N 1
ATOM 1718 C CA . MET A 1 239 ? -29.684 0.718 11.962 1.00 83.75 239 MET A CA 1
ATOM 1719 C C . MET A 1 239 ? -28.448 1.342 12.617 1.00 83.75 239 MET A C 1
ATOM 1721 O O . MET A 1 239 ? -28.519 1.735 13.782 1.00 83.75 239 MET A O 1
ATOM 1725 N N . MET A 1 240 ? -27.341 1.484 11.879 1.00 85.56 240 MET A N 1
ATOM 1726 C CA . MET A 1 240 ? -26.115 2.079 12.424 1.00 85.56 240 MET A CA 1
ATOM 1727 C C . MET A 1 240 ? -26.284 3.559 12.764 1.00 85.56 240 MET A C 1
ATOM 1729 O O . MET A 1 240 ? -25.743 4.011 13.773 1.00 85.56 240 MET A O 1
ATOM 1733 N N . TYR A 1 241 ? -27.065 4.308 11.982 1.00 82.12 241 TYR A N 1
ATOM 1734 C CA . TYR A 1 241 ? -27.378 5.702 12.293 1.00 82.12 241 TYR A CA 1
ATOM 1735 C C . TYR A 1 241 ? -28.153 5.819 13.612 1.00 82.12 241 TYR A C 1
ATOM 1737 O O . TYR A 1 241 ? -27.722 6.525 14.523 1.00 82.12 241 TYR A O 1
ATOM 1745 N N . VAL A 1 242 ? -29.253 5.075 13.763 1.00 83.19 242 VAL A N 1
ATOM 1746 C CA . VAL A 1 242 ? -30.052 5.080 15.000 1.00 83.19 242 VAL A CA 1
ATOM 1747 C C . VAL A 1 242 ? -29.217 4.624 16.194 1.00 83.19 242 VAL A C 1
ATOM 1749 O O . VAL A 1 242 ? -29.297 5.220 17.269 1.00 83.19 242 VAL A O 1
ATOM 1752 N N . LEU A 1 243 ? -28.378 3.603 16.016 1.00 85.69 243 LEU A N 1
ATOM 1753 C CA . LEU A 1 243 ? -27.469 3.145 17.059 1.00 85.69 243 LEU A CA 1
ATOM 1754 C C . LEU A 1 243 ? -26.493 4.258 17.467 1.00 85.69 243 LEU A C 1
ATOM 1756 O O . LEU A 1 243 ? -26.360 4.538 18.653 1.00 85.69 243 LEU A O 1
ATOM 1760 N N . SER A 1 244 ? -25.887 4.966 16.511 1.00 85.06 244 SER A N 1
ATOM 1761 C CA . SER A 1 244 ? -24.966 6.073 16.810 1.00 85.06 244 SER A CA 1
ATOM 1762 C C . SER A 1 244 ? -25.598 7.221 17.612 1.00 85.06 244 SER A C 1
ATOM 1764 O O . SER A 1 244 ? -24.903 7.885 18.377 1.00 85.06 244 SER A O 1
ATOM 1766 N N . GLU A 1 245 ? -26.910 7.435 17.472 1.00 83.31 245 GLU A N 1
ATOM 1767 C CA . GLU A 1 245 ? -27.654 8.489 18.177 1.00 83.31 245 GLU A CA 1
ATOM 1768 C C . GLU A 1 245 ? -28.223 8.020 19.530 1.00 83.31 245 GLU A C 1
ATOM 1770 O O . GLU A 1 245 ? -28.650 8.840 20.340 1.00 83.31 245 GLU A O 1
ATOM 1775 N N . THR A 1 246 ? -28.235 6.709 19.792 1.00 85.69 246 THR A N 1
ATOM 1776 C CA . THR A 1 246 ? -28.807 6.111 21.014 1.00 85.69 246 THR A CA 1
ATOM 1777 C C . THR A 1 246 ? -27.764 5.509 21.951 1.00 85.69 246 THR A C 1
ATOM 1779 O O . THR A 1 246 ? -28.043 5.343 23.142 1.00 85.69 246 THR A O 1
ATOM 1782 N N . VAL A 1 247 ? -26.565 5.192 21.452 1.00 87.12 247 VAL A N 1
ATOM 1783 C CA . VAL A 1 247 ? -25.444 4.746 22.285 1.00 87.12 247 VAL A CA 1
ATOM 1784 C C . VAL A 1 247 ? -25.094 5.847 23.295 1.00 87.12 247 VAL A C 1
ATOM 1786 O O . VAL A 1 247 ? -24.879 6.992 22.894 1.00 87.12 247 VAL A O 1
ATOM 1789 N N . PRO A 1 248 ? -25.013 5.531 24.603 1.00 87.19 248 PRO A N 1
ATOM 1790 C CA . PRO A 1 248 ? -24.634 6.515 25.609 1.00 87.19 248 PRO A CA 1
ATOM 1791 C C . PRO A 1 248 ? -23.255 7.125 25.336 1.00 87.19 248 PRO A C 1
ATOM 1793 O O . PRO A 1 248 ? -22.312 6.419 24.978 1.00 87.19 248 PRO A O 1
ATOM 1796 N N . ASP A 1 249 ? -23.109 8.425 25.597 1.00 85.00 249 ASP A N 1
ATOM 1797 C CA . ASP A 1 249 ? -21.862 9.168 25.358 1.00 85.00 249 ASP A CA 1
ATOM 1798 C C . ASP A 1 249 ? -20.645 8.617 26.128 1.00 85.00 249 ASP A C 1
ATOM 1800 O O . ASP A 1 249 ? -19.502 8.897 25.764 1.00 85.00 249 ASP A O 1
ATOM 1804 N N . ASP A 1 250 ? -20.862 7.867 27.211 1.00 87.44 250 ASP A N 1
ATOM 1805 C CA . ASP A 1 250 ? -19.820 7.240 28.025 1.00 87.44 250 ASP A CA 1
ATOM 1806 C C . ASP A 1 250 ? -19.656 5.730 27.782 1.00 87.44 250 ASP A C 1
ATOM 1808 O O . ASP A 1 250 ? -18.750 5.114 28.365 1.00 87.44 250 ASP A O 1
ATOM 1812 N N . ALA A 1 251 ? -20.478 5.141 26.910 1.00 90.88 251 ALA A N 1
ATOM 1813 C CA . ALA A 1 251 ? -20.434 3.722 26.595 1.00 90.88 251 ALA A CA 1
ATOM 1814 C C . ALA A 1 251 ? -19.145 3.340 25.860 1.00 90.88 251 ALA A C 1
ATOM 1816 O O . ALA A 1 251 ? -18.544 4.138 25.143 1.00 90.88 251 ALA A O 1
ATOM 1817 N N . LEU A 1 252 ? -18.730 2.095 26.062 1.00 93.31 252 LEU A N 1
ATOM 1818 C CA . LEU A 1 252 ? -17.667 1.436 25.321 1.00 93.31 252 LEU A CA 1
ATOM 1819 C C . LEU A 1 252 ? -18.297 0.680 24.156 1.00 93.31 252 LEU A C 1
ATOM 1821 O O . LEU A 1 252 ? -19.177 -0.146 24.379 1.00 93.31 252 LEU A O 1
ATOM 1825 N N . VAL A 1 253 ? -17.855 0.938 22.933 1.00 93.81 253 VAL A N 1
ATOM 1826 C CA . VAL A 1 253 ? -18.346 0.238 21.742 1.00 93.81 253 VAL A CA 1
ATOM 1827 C C . VAL A 1 253 ? -17.306 -0.789 21.325 1.00 93.81 253 VAL A C 1
ATOM 1829 O O . VAL A 1 253 ? -16.152 -0.427 21.107 1.00 93.81 253 VAL A O 1
ATOM 1832 N N . VAL A 1 254 ? -17.705 -2.055 21.231 1.00 93.50 254 VAL A N 1
ATOM 1833 C CA . VAL A 1 254 ? -16.878 -3.125 20.662 1.00 93.50 254 VAL A CA 1
ATOM 1834 C C . VAL A 1 254 ? -17.530 -3.583 19.369 1.00 93.50 254 VAL A C 1
ATOM 1836 O O . VAL A 1 254 ? -18.656 -4.069 19.386 1.00 93.50 254 VAL A O 1
ATOM 1839 N N . GLU A 1 255 ? -16.836 -3.392 18.257 1.00 91.50 255 GLU A N 1
ATOM 1840 C CA . GLU A 1 255 ? -17.336 -3.613 16.906 1.00 91.50 255 GLU A CA 1
ATOM 1841 C C . GLU A 1 255 ? -16.629 -4.812 16.260 1.00 91.50 255 GLU A C 1
ATOM 1843 O O . GLU A 1 255 ? -15.403 -4.915 16.251 1.00 91.50 255 GLU A O 1
ATOM 1848 N N . GLU A 1 256 ? -17.436 -5.741 15.753 1.00 90.06 256 GLU A N 1
ATOM 1849 C CA . GLU A 1 256 ? -17.023 -6.818 14.861 1.00 90.06 256 GLU A CA 1
ATOM 1850 C C . GLU A 1 256 ? -18.171 -7.144 13.894 1.00 90.06 256 GLU A C 1
ATOM 1852 O O . GLU A 1 256 ? -18.830 -8.184 13.977 1.00 90.06 256 GLU A O 1
ATOM 1857 N N . ALA A 1 257 ? -18.455 -6.210 12.992 1.00 86.19 257 ALA A N 1
ATOM 1858 C CA . ALA A 1 257 ? -19.528 -6.299 12.015 1.00 86.19 257 ALA A CA 1
ATOM 1859 C C . ALA A 1 257 ? -19.016 -5.919 10.611 1.00 86.19 257 ALA A C 1
ATOM 1861 O O . ALA A 1 257 ? -19.454 -4.902 10.066 1.00 86.19 257 ALA A O 1
ATOM 1862 N N . PRO A 1 258 ? -18.137 -6.736 9.985 1.00 79.62 258 PRO A N 1
ATOM 1863 C CA . PRO A 1 258 ? -17.405 -6.370 8.766 1.00 79.62 258 PRO A CA 1
ATOM 1864 C C . PRO A 1 258 ? -18.274 -5.791 7.641 1.00 79.62 258 PRO A C 1
ATOM 1866 O O . PRO A 1 258 ? -17.914 -4.793 7.028 1.00 79.62 258 PRO A O 1
ATOM 1869 N N . THR A 1 259 ? -19.459 -6.365 7.417 1.00 78.31 259 THR A N 1
ATOM 1870 C CA . THR A 1 259 ? -20.399 -5.940 6.366 1.00 78.31 259 THR A CA 1
ATOM 1871 C C . THR A 1 259 ? -20.998 -4.547 6.599 1.00 78.31 259 THR A C 1
ATOM 1873 O O . THR A 1 259 ? -21.401 -3.881 5.650 1.00 78.31 259 THR A O 1
ATOM 1876 N N . SER A 1 260 ? -21.087 -4.090 7.850 1.00 80.88 260 SER A N 1
ATOM 1877 C CA . SER A 1 260 ? -21.765 -2.839 8.230 1.00 80.88 260 SER A CA 1
ATOM 1878 C C . SER A 1 260 ? -20.879 -1.842 8.983 1.00 80.88 260 SER A C 1
ATOM 1880 O O . SER A 1 260 ? -21.325 -0.727 9.260 1.00 80.88 260 SER A O 1
ATOM 1882 N N . ALA A 1 261 ? -19.632 -2.210 9.288 1.00 82.25 261 ALA A N 1
ATOM 1883 C CA . ALA A 1 261 ? -18.674 -1.412 10.055 1.00 82.25 261 ALA A CA 1
ATOM 1884 C C . ALA A 1 261 ? -18.480 -0.012 9.463 1.00 82.25 261 ALA A C 1
ATOM 1886 O O . ALA A 1 261 ? -18.465 0.982 10.186 1.00 82.25 261 ALA A O 1
ATOM 1887 N N . ALA A 1 262 ? -18.421 0.081 8.129 1.00 78.75 262 ALA A N 1
ATOM 1888 C CA . ALA A 1 262 ? -18.257 1.344 7.416 1.00 78.75 262 ALA A CA 1
ATOM 1889 C C . ALA A 1 262 ? -19.353 2.369 7.763 1.00 78.75 262 ALA A C 1
ATOM 1891 O O . ALA A 1 262 ? -19.052 3.549 7.939 1.00 78.75 262 ALA A O 1
ATOM 1892 N N . PHE A 1 263 ? -20.608 1.930 7.925 1.00 80.56 263 PHE A N 1
ATOM 1893 C CA . PHE A 1 263 ? -21.705 2.819 8.316 1.00 80.56 263 PHE A CA 1
ATOM 1894 C C . PHE A 1 263 ? -21.580 3.260 9.773 1.00 80.56 263 PHE A C 1
ATOM 1896 O O . PHE A 1 263 ? -21.766 4.435 10.077 1.00 80.56 263 PHE A O 1
ATOM 1903 N N . LEU A 1 264 ? -21.219 2.350 10.682 1.00 82.56 264 LEU A N 1
ATOM 1904 C CA . LEU A 1 264 ? -21.003 2.718 12.080 1.00 82.56 264 LEU A CA 1
ATOM 1905 C C . LEU A 1 264 ? -19.856 3.723 12.211 1.00 82.56 264 LEU A C 1
ATOM 1907 O O . LEU A 1 264 ? -20.013 4.723 12.898 1.00 82.56 264 LEU A O 1
ATOM 1911 N N . HIS A 1 265 ? -18.735 3.502 11.527 1.00 82.88 265 HIS A N 1
ATOM 1912 C CA . HIS A 1 265 ? -17.578 4.402 11.568 1.00 82.88 265 HIS A CA 1
ATOM 1913 C C . HIS A 1 265 ? -17.883 5.775 10.962 1.00 82.88 265 HIS A C 1
ATOM 1915 O O . HIS A 1 265 ? -17.286 6.768 11.370 1.00 82.88 265 HIS A O 1
ATOM 1921 N N . GLN A 1 266 ? -18.837 5.847 10.032 1.00 77.38 266 GLN A N 1
ATOM 1922 C CA . GLN A 1 266 ? -19.323 7.112 9.493 1.00 77.38 266 GLN A CA 1
ATOM 1923 C C . GLN A 1 266 ? -20.138 7.914 10.521 1.00 77.38 266 GLN A C 1
ATOM 1925 O O . GLN A 1 266 ? -20.073 9.142 10.523 1.00 77.38 266 GLN A O 1
ATOM 1930 N N . PHE A 1 267 ? -20.918 7.245 11.376 1.00 80.00 267 PHE A N 1
ATOM 1931 C CA . PHE A 1 267 ? -21.892 7.906 12.252 1.00 80.00 267 PHE A CA 1
ATOM 1932 C C . PHE A 1 267 ? -21.448 8.028 13.712 1.00 80.00 267 PHE A C 1
ATOM 1934 O O . PHE A 1 267 ? -21.835 8.976 14.400 1.00 80.00 267 PHE A O 1
ATOM 1941 N N . LEU A 1 268 ? -20.653 7.075 14.201 1.00 83.62 268 LEU A N 1
ATOM 1942 C CA . LEU A 1 268 ? -20.271 6.981 15.601 1.00 83.62 268 LEU A CA 1
ATOM 1943 C C . LEU A 1 268 ? -19.366 8.149 15.990 1.00 83.62 268 LEU A C 1
ATOM 1945 O O . LEU A 1 268 ? -18.230 8.286 15.538 1.00 83.62 268 LEU A O 1
ATOM 1949 N N . LYS A 1 269 ? -19.865 8.972 16.908 1.00 81.44 269 LYS A N 1
ATOM 1950 C CA . LYS A 1 269 ? -19.117 10.092 17.476 1.00 81.44 269 LYS A CA 1
ATOM 1951 C C . LYS A 1 269 ? -18.250 9.582 18.623 1.00 81.44 269 LYS A C 1
ATOM 1953 O O . LYS A 1 269 ? -18.735 9.393 19.735 1.00 81.44 269 LYS A O 1
ATOM 1958 N N . VAL A 1 270 ? -16.958 9.395 18.366 1.00 81.81 270 VAL A N 1
ATOM 1959 C CA . VAL A 1 270 ? -15.973 9.096 19.415 1.00 81.81 270 VAL A CA 1
ATOM 1960 C C . VAL A 1 270 ? -15.665 10.385 20.179 1.00 81.81 270 VAL A C 1
ATOM 1962 O O . VAL A 1 270 ? -14.991 11.282 19.679 1.00 81.81 270 VAL A O 1
ATOM 1965 N N . ARG A 1 271 ? -16.200 10.502 21.394 1.00 78.81 271 ARG A N 1
ATOM 1966 C CA . ARG A 1 271 ? -16.098 11.691 22.255 1.00 78.81 271 ARG A CA 1
ATOM 1967 C C . ARG A 1 271 ? -14.980 11.598 23.287 1.00 78.81 271 ARG A C 1
ATOM 1969 O O . ARG A 1 271 ? -14.607 12.616 23.867 1.00 78.81 271 ARG A O 1
ATOM 1976 N N . ARG A 1 272 ? -14.486 10.391 23.576 1.00 78.25 272 ARG A N 1
ATOM 1977 C CA . ARG A 1 272 ? -13.449 10.145 24.589 1.00 78.25 272 ARG A CA 1
ATOM 1978 C C . ARG A 1 272 ? -12.388 9.172 24.065 1.00 78.25 272 ARG A C 1
ATOM 1980 O O . ARG A 1 272 ? -12.728 8.277 23.290 1.00 78.25 272 ARG A O 1
ATOM 1987 N N . PRO A 1 273 ? -11.122 9.294 24.508 1.00 76.12 273 PRO A N 1
ATOM 1988 C CA . PRO A 1 273 ? -10.117 8.270 24.251 1.00 76.12 273 PRO A CA 1
ATOM 1989 C C . PRO A 1 273 ? -10.604 6.899 24.723 1.00 76.12 273 PRO A C 1
ATOM 1991 O O . PRO A 1 273 ? -11.264 6.804 25.761 1.00 76.12 273 PRO A O 1
ATOM 1994 N N . LEU A 1 274 ? -10.251 5.845 23.981 1.00 82.06 274 LEU A N 1
ATOM 1995 C CA . LEU A 1 274 ? -10.577 4.458 24.338 1.00 82.06 274 LEU A CA 1
ATOM 1996 C C . LEU A 1 274 ? -12.091 4.222 24.511 1.00 82.06 274 LEU A C 1
ATOM 1998 O O . LEU A 1 274 ? -12.527 3.536 25.436 1.00 82.06 274 LEU A O 1
ATOM 2002 N N . GLN A 1 275 ? -12.904 4.840 23.650 1.00 84.50 275 GLN A N 1
ATOM 2003 C CA . GLN A 1 275 ? -14.357 4.653 23.640 1.00 84.50 275 GLN A CA 1
ATOM 2004 C C . GLN A 1 275 ? -14.813 3.580 22.645 1.00 84.50 275 GLN A C 1
ATOM 2006 O O . GLN A 1 275 ? -15.752 2.852 22.949 1.00 84.50 275 GLN A O 1
ATOM 2011 N N . ALA A 1 276 ? -14.164 3.472 21.486 1.00 89.56 276 ALA A N 1
ATOM 2012 C CA . ALA A 1 276 ? -14.513 2.513 20.444 1.00 89.56 276 ALA A CA 1
ATOM 2013 C C . ALA A 1 276 ? -13.338 1.568 20.172 1.00 89.56 276 ALA A C 1
ATOM 2015 O O . ALA A 1 276 ? -12.189 2.005 20.085 1.00 89.56 276 ALA A O 1
ATOM 2016 N N . PHE A 1 277 ? -13.647 0.283 20.051 1.00 89.25 277 PHE A N 1
ATOM 2017 C CA . PHE A 1 277 ? -12.712 -0.808 19.819 1.00 89.25 277 PHE A CA 1
ATOM 2018 C C . PHE A 1 277 ? -13.248 -1.611 18.647 1.00 89.25 277 PHE A C 1
ATOM 2020 O O . PHE A 1 277 ? -14.395 -2.045 18.679 1.00 89.25 277 PHE A O 1
ATOM 2027 N N . GLY A 1 278 ? -12.426 -1.800 17.629 1.00 84.62 278 GLY A N 1
ATOM 2028 C CA . GLY A 1 278 ? -12.776 -2.584 16.456 1.00 84.62 278 GLY A CA 1
ATOM 2029 C C . GLY A 1 278 ? -11.622 -3.486 16.070 1.00 84.62 278 GLY A C 1
ATOM 2030 O O . GLY A 1 278 ? -10.549 -3.469 16.688 1.00 84.62 278 GLY A O 1
ATOM 2031 N N . LEU A 1 279 ? -11.841 -4.271 15.031 1.00 71.88 279 LEU A N 1
ATOM 2032 C CA . LEU A 1 279 ? -10.800 -5.119 14.489 1.00 71.88 279 LEU A CA 1
ATOM 2033 C C . LEU A 1 279 ? -9.655 -4.285 13.891 1.00 71.88 279 LEU A C 1
ATOM 2035 O O . LEU A 1 279 ? -9.871 -3.325 13.156 1.00 71.88 279 LEU A O 1
ATOM 2039 N N . SER A 1 280 ? -8.412 -4.692 14.156 1.00 60.31 280 SER A N 1
ATOM 2040 C CA . SER A 1 280 ? -7.229 -4.128 13.483 1.00 60.31 280 SER A CA 1
ATOM 2041 C C . SER A 1 280 ? -6.967 -4.766 12.105 1.00 60.31 280 SER A C 1
ATOM 2043 O O . SER A 1 280 ? -6.088 -4.309 11.378 1.00 60.31 280 SER A O 1
ATOM 2045 N N . SER A 1 281 ? -7.687 -5.845 11.761 1.00 63.19 281 SER A N 1
ATOM 2046 C CA . SER A 1 281 ? -7.576 -6.633 10.519 1.00 63.19 281 SER A CA 1
ATOM 2047 C C . SER A 1 281 ? -8.854 -7.463 10.269 1.00 63.19 281 SER A C 1
ATOM 2049 O O . SER A 1 281 ? -9.756 -7.455 11.090 1.00 63.19 281 SER A O 1
ATOM 2051 N N . GLY A 1 282 ? -8.971 -8.212 9.168 1.00 61.22 282 GLY A N 1
ATOM 2052 C CA . GLY A 1 282 ? -10.199 -8.957 8.815 1.00 61.22 282 GLY A CA 1
ATOM 2053 C C . GLY A 1 282 ? -10.515 -10.256 9.590 1.00 61.22 282 GLY A C 1
ATOM 2054 O O . GLY A 1 282 ? -11.204 -11.111 9.043 1.00 61.22 282 GLY A O 1
ATOM 2055 N N . GLY A 1 283 ? -9.990 -10.470 10.803 1.00 67.50 283 GLY A N 1
ATOM 2056 C CA . GLY A 1 283 ? -10.243 -11.695 11.588 1.00 67.50 283 GLY A CA 1
ATOM 2057 C C . GLY A 1 283 ? -11.622 -11.725 12.270 1.00 67.50 283 GLY A C 1
ATOM 2058 O O . GLY A 1 283 ? -12.154 -10.674 12.603 1.00 67.50 283 GLY A O 1
ATOM 2059 N N . LEU A 1 284 ? -12.183 -12.920 12.516 1.00 79.94 284 LEU A 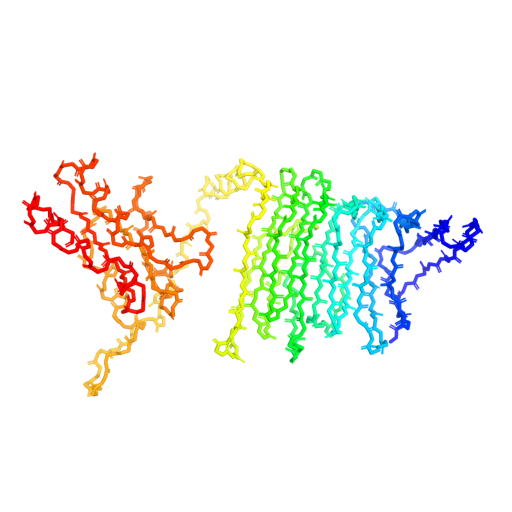N 1
ATOM 2060 C CA . LEU A 1 284 ? -13.466 -13.108 13.223 1.00 79.94 284 LEU A CA 1
ATOM 2061 C C . LEU A 1 284 ? -13.279 -13.786 14.594 1.00 79.94 284 LEU A C 1
ATOM 2063 O O . LEU A 1 284 ? -12.387 -14.619 14.767 1.00 79.94 284 LEU A O 1
ATOM 2067 N N . GLY A 1 285 ? -14.157 -13.472 15.549 1.00 81.19 285 GLY A N 1
ATOM 2068 C CA . GLY A 1 285 ? -14.261 -14.104 16.869 1.00 81.19 285 GLY A CA 1
ATOM 2069 C C . GLY A 1 285 ? -13.709 -13.291 18.045 1.00 81.19 285 GLY A C 1
ATOM 2070 O O . GLY A 1 285 ? -13.722 -13.778 19.177 1.00 81.19 285 GLY A O 1
ATOM 2071 N N . PHE A 1 286 ? -13.246 -12.063 17.817 1.00 88.12 286 PHE A N 1
ATOM 2072 C CA . PHE A 1 286 ? -12.765 -11.146 18.853 1.00 88.12 286 PHE A CA 1
ATOM 2073 C C . PHE A 1 286 ? -13.906 -10.424 19.586 1.00 88.12 286 PHE A C 1
ATOM 2075 O O . PHE A 1 286 ? -13.816 -10.228 20.796 1.00 88.12 286 PHE A O 1
ATOM 2082 N N . GLY A 1 287 ? -14.976 -10.045 18.886 1.00 90.31 287 GLY A N 1
ATOM 2083 C CA . GLY A 1 287 ? -15.960 -9.066 19.339 1.00 90.31 287 GLY A CA 1
ATOM 2084 C C . GLY A 1 287 ? -16.589 -9.419 20.682 1.00 90.31 287 GLY A C 1
ATOM 2085 O O . GLY A 1 287 ? -16.559 -8.613 21.610 1.00 90.31 287 GLY A O 1
ATOM 2086 N N . LEU A 1 288 ? -17.105 -10.643 20.833 1.00 91.88 288 LEU A N 1
ATOM 2087 C CA . LEU A 1 288 ? -17.794 -11.049 22.063 1.00 91.88 288 LEU A CA 1
ATOM 2088 C C . LEU A 1 288 ? -16.825 -11.232 23.251 1.00 91.88 288 LEU A C 1
ATOM 2090 O O . LEU A 1 288 ? -17.074 -10.643 24.306 1.00 91.88 288 LEU A O 1
ATOM 2094 N N . PRO A 1 289 ? -15.699 -11.967 23.123 1.00 90.44 289 PRO A N 1
ATOM 2095 C CA . PRO A 1 289 ? -14.685 -12.027 24.178 1.00 90.44 289 PRO A CA 1
ATOM 2096 C C . PRO A 1 289 ? -14.109 -10.655 24.545 1.00 90.44 289 PRO A C 1
ATOM 2098 O O . PRO A 1 289 ? -13.911 -10.368 25.726 1.00 90.44 289 PRO A O 1
ATOM 2101 N N . GLY A 1 290 ? -13.877 -9.798 23.549 1.00 92.06 290 GLY A N 1
ATOM 2102 C CA . GLY A 1 290 ? -13.397 -8.432 23.728 1.00 92.06 290 GLY A CA 1
ATOM 2103 C C . GLY A 1 290 ? -14.381 -7.597 24.538 1.00 92.06 290 GLY A C 1
ATOM 2104 O O . GLY A 1 290 ? -13.996 -6.990 25.534 1.00 92.06 290 GLY A O 1
ATOM 2105 N N . ALA A 1 291 ? -15.667 -7.637 24.190 1.00 94.25 291 ALA A N 1
ATOM 2106 C CA . ALA A 1 291 ? -16.714 -6.923 24.913 1.00 94.25 291 ALA A CA 1
ATOM 2107 C C . ALA A 1 291 ? -16.848 -7.380 26.376 1.00 94.25 291 ALA A C 1
ATOM 2109 O O . ALA A 1 291 ? -16.953 -6.549 27.280 1.00 94.25 291 ALA A O 1
ATOM 2110 N N . ILE A 1 292 ? -16.742 -8.687 26.631 1.00 94.44 292 ILE A N 1
ATOM 2111 C CA . ILE A 1 292 ? -16.708 -9.250 27.990 1.00 94.44 292 ILE A CA 1
ATOM 2112 C C . ILE A 1 292 ? -15.492 -8.736 28.767 1.00 94.44 292 ILE A C 1
ATOM 2114 O O . ILE A 1 292 ? -15.634 -8.282 29.903 1.00 94.44 292 ILE A O 1
ATOM 2118 N N . GLY A 1 293 ? -14.303 -8.768 28.159 1.00 92.81 293 GLY A N 1
ATOM 2119 C CA . GLY A 1 293 ? -13.082 -8.237 28.767 1.00 92.81 293 GLY A CA 1
ATOM 2120 C C . GLY A 1 293 ? -13.201 -6.749 29.100 1.00 92.81 293 GLY A C 1
ATOM 2121 O O . GLY A 1 293 ? -12.833 -6.327 30.196 1.00 92.81 293 GLY A O 1
ATOM 2122 N N . MET A 1 294 ? -13.794 -5.964 28.199 1.00 93.56 294 MET A N 1
ATOM 2123 C CA . MET A 1 294 ? -14.033 -4.538 28.410 1.00 93.56 294 MET A CA 1
ATOM 2124 C C . MET A 1 294 ? -15.009 -4.276 29.556 1.00 93.56 294 MET A C 1
ATOM 2126 O O . MET A 1 294 ? -14.743 -3.390 30.370 1.00 93.56 294 MET A O 1
ATOM 2130 N N . ALA A 1 295 ? -16.086 -5.058 29.669 1.00 94.00 295 ALA A N 1
ATOM 2131 C CA . ALA A 1 295 ? -17.036 -4.941 30.774 1.00 94.00 295 ALA A CA 1
ATOM 2132 C C . ALA A 1 295 ? -16.403 -5.303 32.123 1.00 94.00 295 ALA A C 1
ATOM 2134 O O . ALA A 1 295 ? -16.664 -4.635 33.122 1.00 94.00 295 ALA A O 1
ATOM 2135 N N . LEU A 1 296 ? -15.531 -6.315 32.150 1.00 92.94 296 LEU A N 1
ATOM 2136 C CA . LEU A 1 296 ? -14.776 -6.684 33.350 1.00 92.94 296 LEU A CA 1
ATOM 2137 C C . LEU A 1 296 ? -13.770 -5.603 33.757 1.00 92.94 296 LEU A C 1
ATOM 2139 O O . LEU A 1 296 ? -13.629 -5.309 34.942 1.00 92.94 296 LEU A O 1
ATOM 2143 N N . ALA A 1 297 ? -13.083 -5.001 32.786 1.00 92.94 297 ALA A N 1
ATOM 2144 C CA . ALA A 1 297 ? -12.085 -3.965 33.036 1.00 92.94 297 ALA A CA 1
ATOM 2145 C C . ALA A 1 297 ? -12.698 -2.601 33.402 1.00 92.94 297 ALA A C 1
ATOM 2147 O O . ALA A 1 297 ? -12.024 -1.775 34.015 1.00 92.94 297 ALA A O 1
ATOM 2148 N N . ASN A 1 298 ? -13.960 -2.350 33.034 1.00 91.06 298 ASN A N 1
ATOM 2149 C CA . ASN A 1 298 ? -14.621 -1.053 33.200 1.00 91.06 298 ASN A CA 1
ATOM 2150 C C . ASN A 1 298 ? -15.951 -1.181 33.964 1.00 91.06 298 ASN A C 1
ATOM 2152 O O . ASN A 1 298 ? -17.014 -0.885 33.405 1.00 91.06 298 ASN A O 1
ATOM 2156 N N . PRO A 1 299 ? -15.923 -1.587 35.247 1.00 86.38 299 PRO A N 1
ATOM 2157 C CA . PRO A 1 299 ? -17.136 -1.718 36.041 1.00 86.38 299 PRO A CA 1
ATOM 2158 C C . PRO A 1 299 ? -17.875 -0.373 36.119 1.00 86.38 299 PRO A C 1
ATOM 2160 O O . PRO A 1 299 ? -17.314 0.639 36.534 1.00 86.38 299 PRO A O 1
ATOM 2163 N N . GLY A 1 300 ? -19.144 -0.363 35.701 1.00 85.19 300 GLY A N 1
ATOM 2164 C CA . GLY A 1 300 ? -20.010 0.823 35.713 1.00 85.19 300 GLY A CA 1
ATOM 2165 C C . GLY A 1 300 ? -20.148 1.550 34.374 1.00 85.19 300 GLY A C 1
ATOM 2166 O O . GLY A 1 300 ? -21.030 2.396 34.253 1.00 85.19 300 GLY A O 1
ATOM 2167 N N . ARG A 1 301 ? -19.351 1.203 33.354 1.00 88.81 301 ARG A N 1
ATOM 2168 C CA . ARG A 1 301 ? -19.565 1.689 31.983 1.00 88.81 301 ARG A CA 1
ATOM 2169 C C . ARG A 1 301 ? -20.348 0.661 31.184 1.00 88.81 301 ARG A C 1
ATOM 2171 O O . ARG A 1 301 ? -20.080 -0.535 31.266 1.00 88.81 301 ARG A O 1
ATOM 2178 N N . ARG A 1 302 ? -21.309 1.130 30.389 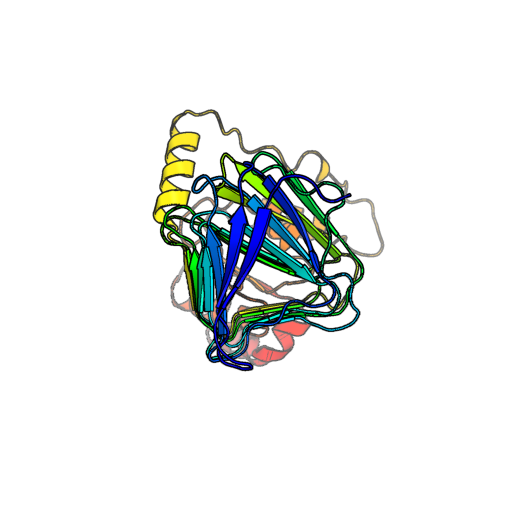1.00 90.19 302 ARG A N 1
ATOM 2179 C CA . ARG A 1 302 ? -22.059 0.254 29.489 1.00 90.19 302 ARG A CA 1
ATOM 2180 C C . ARG A 1 302 ? -21.165 -0.172 28.333 1.00 90.19 302 ARG A C 1
ATOM 2182 O O . ARG A 1 302 ? -20.541 0.685 27.712 1.00 90.19 302 ARG A O 1
ATOM 2189 N N . VAL A 1 303 ? -21.125 -1.466 28.042 1.00 94.38 303 VAL A N 1
ATOM 2190 C CA . VAL A 1 303 ? -20.516 -1.974 26.813 1.00 94.38 303 VAL A CA 1
ATOM 2191 C C . VAL A 1 303 ? -21.630 -2.212 25.801 1.00 94.38 303 VAL A C 1
ATOM 2193 O O . VAL A 1 303 ? -22.702 -2.694 26.153 1.00 94.38 303 VAL A O 1
ATOM 2196 N N . VAL A 1 304 ? -21.398 -1.806 24.559 1.00 93.88 304 VAL A N 1
ATOM 2197 C CA . VAL A 1 304 ? -22.272 -2.062 23.418 1.00 93.88 304 VAL A CA 1
ATOM 2198 C C . VAL A 1 304 ? -21.477 -2.918 22.448 1.00 93.88 304 VAL A C 1
ATOM 2200 O O . VAL A 1 304 ? -20.544 -2.430 21.809 1.00 93.88 304 VAL A O 1
ATOM 2203 N N . ALA A 1 305 ? -21.818 -4.202 22.384 1.00 93.31 305 ALA A N 1
ATOM 2204 C CA . ALA A 1 305 ? -21.190 -5.147 21.477 1.00 93.31 305 ALA A CA 1
ATOM 2205 C C . ALA A 1 305 ? -21.974 -5.224 20.162 1.00 93.31 305 ALA A C 1
ATOM 2207 O O . ALA A 1 305 ? -23.141 -5.613 20.136 1.00 93.31 305 ALA A O 1
ATOM 2208 N N . LEU A 1 306 ? -21.328 -4.846 19.065 1.00 91.81 306 LEU A N 1
ATOM 2209 C CA . LEU A 1 306 ? -21.914 -4.778 17.734 1.00 91.81 306 LEU A CA 1
ATOM 2210 C C . LEU A 1 306 ? -21.260 -5.851 16.868 1.00 91.81 306 LEU A C 1
ATOM 2212 O O . LEU A 1 306 ? -20.190 -5.644 16.308 1.00 91.81 306 LEU A O 1
ATOM 2216 N N . ILE A 1 307 ? -21.873 -7.033 16.849 1.00 90.81 307 ILE A N 1
ATOM 2217 C CA . ILE A 1 307 ? -21.243 -8.266 16.374 1.00 90.81 307 ILE A CA 1
ATOM 2218 C C . ILE A 1 307 ? -22.119 -8.892 15.291 1.00 90.81 307 ILE A C 1
ATOM 2220 O O . ILE A 1 307 ? -23.315 -9.099 15.508 1.00 90.81 307 ILE A O 1
ATOM 2224 N N . GLY A 1 308 ? -21.525 -9.209 14.139 1.00 86.75 308 GLY A N 1
ATOM 2225 C CA . GLY A 1 308 ? -22.184 -9.997 13.097 1.00 86.75 308 GLY A CA 1
ATOM 2226 C C . GLY A 1 308 ? -22.519 -11.414 13.576 1.00 86.75 308 GLY A C 1
ATOM 2227 O O . GLY A 1 308 ? -21.872 -11.961 14.466 1.00 86.75 308 GLY A O 1
ATOM 2228 N N . ASP A 1 309 ? -23.509 -12.057 12.973 1.00 82.25 309 ASP A N 1
ATOM 2229 C CA . ASP A 1 309 ? -23.889 -13.433 13.312 1.00 82.25 309 ASP A CA 1
ATOM 2230 C C . ASP A 1 309 ? -22.742 -14.432 13.072 1.00 82.25 309 ASP A C 1
ATOM 2232 O O . ASP A 1 309 ? -22.427 -15.236 13.952 1.00 82.25 309 ASP A O 1
ATOM 2236 N N . GLY A 1 310 ? -22.050 -14.317 11.935 1.00 81.75 310 GLY A N 1
ATOM 2237 C CA . GLY A 1 310 ? -20.861 -15.105 11.612 1.00 81.75 310 GLY A CA 1
ATOM 2238 C C . GLY A 1 310 ? -19.760 -14.953 12.662 1.00 81.75 310 GLY A C 1
ATOM 2239 O O . GLY A 1 310 ? -19.235 -15.950 13.150 1.00 81.75 310 GLY A O 1
ATOM 2240 N N . SER A 1 311 ? -19.478 -13.716 13.072 1.00 83.06 311 SER A N 1
ATOM 2241 C CA . SER A 1 311 ? -18.547 -13.371 14.152 1.00 83.06 311 SER A CA 1
ATOM 2242 C C . SER A 1 311 ? -18.949 -13.969 15.497 1.00 83.06 311 SER A C 1
ATOM 2244 O O . SER A 1 311 ? -18.127 -14.559 16.202 1.00 83.06 311 SER A O 1
ATOM 2246 N N . ALA A 1 312 ? -20.231 -13.862 15.847 1.00 83.94 312 ALA A N 1
ATOM 2247 C CA . ALA A 1 312 ? -20.753 -14.374 17.102 1.00 83.94 312 ALA A CA 1
ATOM 2248 C C . ALA A 1 312 ? -20.578 -15.894 17.205 1.00 83.94 312 ALA A C 1
ATOM 2250 O O . ALA A 1 312 ? -20.226 -16.381 18.276 1.00 83.94 312 ALA A O 1
ATOM 2251 N N . MET A 1 313 ? -20.745 -16.647 16.109 1.00 82.88 313 MET A N 1
ATOM 2252 C CA . MET A 1 313 ? -20.606 -18.111 16.119 1.00 82.88 313 MET A CA 1
ATOM 2253 C C . MET A 1 313 ? -19.223 -18.608 16.567 1.00 82.88 313 MET A C 1
ATOM 2255 O O . MET A 1 313 ? -19.145 -19.668 17.184 1.00 82.88 313 MET A O 1
ATOM 2259 N N . TYR A 1 314 ? -18.144 -17.857 16.319 1.00 83.12 314 TYR A N 1
ATOM 2260 C CA . TYR A 1 314 ? -16.786 -18.251 16.736 1.00 83.12 314 TYR A CA 1
ATOM 2261 C C . TYR A 1 314 ? -16.614 -18.274 18.257 1.00 83.12 314 TYR A C 1
ATOM 2263 O O . TYR A 1 314 ? -15.785 -19.013 18.793 1.00 83.12 314 TYR A O 1
ATOM 2271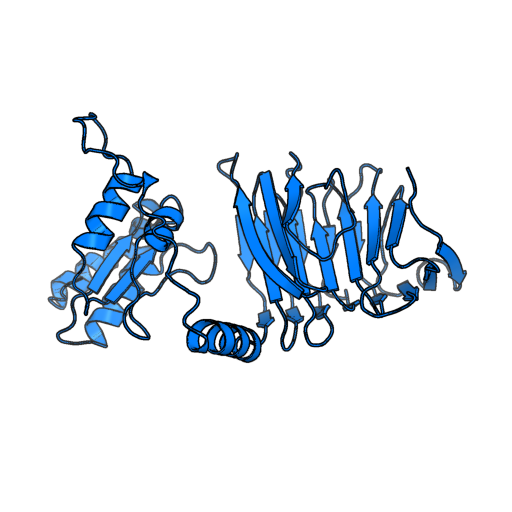 N N . ALA A 1 315 ? -17.389 -17.449 18.958 1.00 85.50 315 ALA A N 1
ATOM 2272 C CA . ALA A 1 315 ? -17.238 -17.235 20.384 1.00 85.50 315 ALA A CA 1
ATOM 2273 C C . ALA A 1 315 ? -18.574 -17.237 21.132 1.00 85.50 315 ALA A C 1
ATOM 2275 O O . ALA A 1 315 ? -18.655 -16.663 22.215 1.00 85.50 315 ALA A O 1
ATOM 2276 N N . ILE A 1 316 ? -19.615 -17.881 20.590 1.00 89.12 316 ILE A N 1
ATOM 2277 C CA . ILE A 1 316 ? -20.997 -17.759 21.082 1.00 89.12 316 ILE A CA 1
ATOM 2278 C C . ILE A 1 316 ? -21.148 -18.208 22.542 1.00 89.12 316 ILE A C 1
ATOM 2280 O O . ILE A 1 316 ? -21.963 -17.666 23.289 1.00 89.12 316 ILE A O 1
ATOM 2284 N N . GLN A 1 317 ? -20.289 -19.128 22.991 1.00 86.88 317 GLN A N 1
ATOM 2285 C CA . GLN A 1 317 ? -20.148 -19.531 24.391 1.00 86.88 317 GLN A CA 1
ATOM 2286 C C . GLN A 1 317 ? -19.859 -18.354 25.341 1.00 86.88 317 GLN A C 1
ATOM 2288 O O . GLN A 1 317 ? -20.163 -18.436 26.528 1.00 86.88 317 GLN A O 1
ATOM 2293 N N . GLY A 1 318 ? -19.331 -17.236 24.837 1.00 89.12 318 GLY A N 1
ATOM 2294 C CA . GLY A 1 318 ? -19.120 -16.004 25.591 1.00 89.12 318 GLY A CA 1
ATOM 2295 C C . GLY A 1 318 ? -20.407 -15.430 26.187 1.00 89.12 318 GLY A C 1
ATOM 2296 O O . GLY A 1 318 ? -20.355 -14.853 27.271 1.00 89.12 318 GLY A O 1
ATOM 2297 N N . LEU A 1 319 ? -21.575 -15.662 25.572 1.00 89.56 319 LEU A N 1
ATOM 2298 C CA . LEU A 1 319 ? -22.862 -15.237 26.136 1.00 89.56 319 LEU A CA 1
ATOM 2299 C C . LEU A 1 319 ? -23.126 -15.893 27.497 1.00 89.56 319 LEU A C 1
ATOM 2301 O O . LEU A 1 319 ? -23.657 -15.246 28.400 1.00 89.56 319 LEU A O 1
ATOM 2305 N N . TRP A 1 320 ? -22.702 -17.151 27.676 1.00 92.44 320 TRP A N 1
ATOM 2306 C CA . TRP A 1 320 ? -22.776 -17.818 28.975 1.00 92.44 320 TRP A CA 1
ATOM 2307 C C . TRP A 1 320 ? -21.909 -17.098 30.005 1.00 92.44 320 TRP A C 1
ATOM 2309 O O . TRP A 1 320 ? -22.378 -16.833 31.106 1.00 92.44 320 TRP A O 1
ATOM 2319 N N . THR A 1 321 ? -20.680 -16.720 29.644 1.00 91.56 321 THR A N 1
ATOM 2320 C CA . THR A 1 321 ? -19.774 -15.977 30.532 1.00 91.56 321 THR A CA 1
ATOM 2321 C C . THR A 1 321 ? -20.353 -14.615 30.908 1.00 91.56 321 THR A C 1
ATOM 2323 O O . THR A 1 321 ? -20.377 -14.273 32.089 1.00 91.56 321 THR A O 1
ATOM 2326 N N . ALA A 1 322 ? -20.870 -13.859 29.934 1.00 91.88 322 ALA A N 1
ATOM 2327 C CA . ALA A 1 322 ? -21.509 -12.567 30.179 1.00 91.88 322 ALA A CA 1
ATOM 2328 C C . ALA A 1 322 ? -22.695 -12.702 31.148 1.00 91.88 322 ALA A C 1
ATOM 2330 O O . ALA A 1 322 ? -22.773 -11.972 32.137 1.00 91.88 322 ALA A O 1
ATOM 2331 N N . ALA A 1 323 ? -23.568 -13.691 30.926 1.00 93.25 323 ALA A N 1
ATOM 2332 C CA . ALA A 1 323 ? -24.716 -13.959 31.788 1.00 93.25 323 ALA A CA 1
ATOM 2333 C C . ALA A 1 323 ? -24.305 -14.447 33.188 1.00 93.25 323 ALA A C 1
ATOM 2335 O O . ALA A 1 323 ? -24.827 -13.967 34.196 1.00 93.25 323 ALA A O 1
ATOM 2336 N N . HIS A 1 324 ? -23.348 -15.375 33.265 1.00 94.12 324 HIS A N 1
ATOM 2337 C CA . HIS A 1 324 ? -22.858 -15.955 34.515 1.00 94.12 324 HIS A CA 1
ATOM 2338 C C . HIS A 1 324 ? -22.206 -14.898 35.413 1.00 94.12 324 HIS A C 1
ATOM 2340 O O . HIS A 1 324 ? -22.441 -14.876 36.621 1.00 94.12 324 HIS A O 1
ATOM 2346 N N . LEU A 1 325 ? -21.442 -13.983 34.811 1.00 92.75 325 LEU A N 1
ATOM 2347 C CA . LEU A 1 325 ? -20.788 -12.869 35.497 1.00 92.75 325 LEU A CA 1
ATOM 2348 C C . LEU A 1 325 ? -21.689 -11.631 35.639 1.00 92.75 325 LEU A C 1
ATOM 2350 O O . LEU A 1 325 ? -21.273 -10.649 36.249 1.00 92.75 325 LEU A O 1
ATOM 2354 N N . ARG A 1 326 ? -22.926 -11.680 35.119 1.00 92.06 326 ARG A N 1
ATOM 2355 C CA . ARG A 1 326 ? -23.915 -10.585 35.140 1.00 92.06 326 ARG A CA 1
ATOM 2356 C C . ARG A 1 326 ? -23.376 -9.278 34.551 1.00 92.06 326 ARG A C 1
ATOM 2358 O O . ARG A 1 326 ? -23.603 -8.198 35.097 1.00 92.06 326 ARG A O 1
ATOM 2365 N N . LEU A 1 327 ? -22.648 -9.384 33.446 1.00 89.06 327 LEU A N 1
ATOM 2366 C CA . LEU A 1 327 ? -22.075 -8.241 32.745 1.00 89.06 327 LEU A CA 1
ATOM 2367 C C . LEU A 1 327 ? -23.123 -7.595 31.833 1.00 89.06 327 LEU A C 1
ATOM 2369 O O . LEU A 1 327 ? -23.897 -8.286 31.177 1.00 89.06 327 LEU A O 1
ATOM 2373 N N . ALA A 1 328 ? -23.129 -6.262 31.791 1.00 79.56 328 ALA A N 1
ATOM 2374 C CA . ALA A 1 328 ? -23.958 -5.483 30.877 1.00 79.56 328 ALA A CA 1
ATOM 2375 C C . ALA A 1 328 ? -23.204 -5.269 29.553 1.00 79.56 328 ALA A C 1
ATOM 2377 O O . ALA A 1 328 ? -22.556 -4.233 29.368 1.00 79.56 328 ALA A O 1
ATOM 2378 N N . VAL A 1 329 ? -23.268 -6.287 28.689 1.00 77.81 329 VAL A N 1
ATOM 2379 C CA . VAL A 1 329 ? -22.682 -6.349 27.338 1.00 77.81 329 VAL A CA 1
ATOM 2380 C C . VAL A 1 329 ? -23.776 -6.652 26.326 1.00 77.81 329 VAL A C 1
ATOM 2382 O O . VAL A 1 329 ? -24.631 -7.505 26.659 1.00 77.81 329 VAL A O 1
#

pLDDT: mean 84.77, std 14.71, range [43.12, 98.88]

Foldseek 3Di:
DWDADWDWDWDDDPLQIEIEIEGDDLETEDEACAAEAHQNYEYEYRYPAQSREYEYAHPHQAEYYANHEYYYRYEYEAEALNEYEAAANYDYEGQEYEYENFDFPDPDDLAFKTKTADDRPYEYEHNYEAEHDELAEYEYYELYYEYNHEYYHELAYYYYAHARMKIFHHDSRGTLDIDHDHDDPRRFGYYNYYYDYDVVSVVVVVVVVVVVVPDPPPCLCPVLPPPPDPDPDDDLLVVLQVCLVPPDLQAAEQDDDVVNVVSNVSRHDNPDPRRYHYDPGNDAQCQLVVQLVVQVVDPPHAYHGHHDPVRCVNHVCSVVVCVVVVGRD